Protein 3K9G (pdb70)

Radius of gyration: 17.04 Å; Cα contacts (8 Å, |Δi|>4): 416; chains: 1; bounding box: 52×42×35 Å

Solvent-accessible surface area: 10814 Å² total; per-residue (Å²): 142,10,86,17,4,0,1,1,5,42,45,60,84,5,32,16,14,70,0,0,17,30,4,0,31,30,4,4,132,138,39,30,1,0,0,0,0,0,4,21,120,18,50,0,5,79,142,19,102,76,42,0,114,96,103,63,63,80,37,78,34,69,0,0,10,29,8,2,70,138,96,34,89,4,83,60,1,40,4,92,23,54,128,80,0,27,0,0,0,1,54,110,37,2,101,82,0,55,144,34,106,58,91,77,29,42,95,20,0,110,92,14,5,60,99,21,19,95,74,22,70,21,0,1,0,0,0,14,44,46,56,36,23,4,2,64,0,0,0,23,15,19,62,30,0,3,8,0,13,20,40,123,157,150,13,44,92,34,8,83,92,2,47,130,34,6,138,77,25,122,40,202,16,36,20,8,6,0,2,10,40,34,119,82,105,104,96,145,66,86,11,59,120,82,0,45,117,88,120,116,25,5,14,31,12,61,144,148,63,84,47,52,52,48,10,90,81,5,12,89,58,0,71,148,100,76

InterPro domains:
  IPR025669 AAA domain [PF13614] (7-172)
  IPR027417 P-loop containing nucleoside triphosphate hydrolase [G3DSA:3.40.50.300] (5-246)
  IPR027417 P-loop containing nucleoside triphosphate hydrolase [SSF52540] (5-244)
  IPR050678 DNA Partitioning ATPase [PTHR13696] (3-220)

Structure (mmCIF, N/CA/C/O backbone):
data_3K9G
#
_entry.id   3K9G
#
_cell.length_a   55.810
_cell.length_b   55.810
_cell.length_c   200.900
_cell.angle_alpha   90.00
_cell.angle_beta   90.00
_cell.angle_gamma   90.00
#
_symmetry.space_group_name_H-M   'P 43 21 2'
#
loop_
_entity.id
_entity.type
_entity.pdbx_description
1 polymer 'PF-32 protein'
2 non-polymer 'SODIUM ION'
3 non-polymer 'IODIDE ION'
4 water water
#
loop_
_atom_site.group_PDB
_atom_site.id
_atom_site.type_symbol
_atom_site.label_atom_id
_atom_site.label_alt_id
_atom_site.label_comp_id
_atom_site.label_asym_id
_atom_site.label_entity_id
_atom_site.label_seq_id
_atom_site.pdbx_PDB_ins_code
_atom_site.Cartn_x
_atom_site.Cartn_y
_atom_site.Cartn_z
_atom_site.occupancy
_atom_site.B_iso_or_equiv
_atom_site.auth_seq_id
_atom_site.auth_comp_id
_atom_site.auth_asym_id
_atom_site.auth_atom_id
_atom_site.pdbx_PDB_model_num
ATOM 1 N N . LYS A 1 26 ? 0.702 18.639 71.663 1.00 33.27 5 LYS A N 1
ATOM 2 C CA . LYS A 1 26 ? 1.005 18.192 73.058 1.00 33.34 5 LYS A CA 1
ATOM 3 C C . LYS A 1 26 ? 2.346 18.795 73.545 1.00 31.91 5 LYS A C 1
ATOM 4 O O . LYS A 1 26 ? 3.327 18.824 72.787 1.00 32.93 5 LYS A O 1
ATOM 6 N N . PRO A 1 27 ? 2.403 19.282 74.799 1.00 30.58 6 PRO A N 1
ATOM 7 C CA . PRO A 1 27 ? 3.693 19.811 75.286 1.00 29.38 6 PRO A CA 1
ATOM 8 C C . PRO A 1 27 ? 4.777 18.757 75.397 1.00 28.10 6 PRO A C 1
ATOM 9 O O . PRO A 1 27 ? 4.473 17.585 75.617 1.00 27.38 6 PRO A O 1
ATOM 13 N N . LYS A 1 28 ? 6.038 19.156 75.215 1.00 26.85 7 LYS A N 1
ATOM 14 C CA . LYS A 1 28 ? 7.150 18.298 75.612 1.00 25.67 7 LYS A CA 1
ATOM 15 C C . LYS A 1 28 ? 7.411 18.482 77.107 1.00 24.55 7 LYS A C 1
ATOM 16 O O . LYS A 1 28 ? 7.585 19.621 77.570 1.00 23.45 7 LYS A O 1
ATOM 22 N N . ILE A 1 29 ? 7.404 17.371 77.852 1.00 22.66 8 ILE A N 1
ATOM 23 C CA . ILE A 1 29 ? 7.458 17.411 79.318 1.00 21.47 8 ILE A CA 1
ATOM 24 C C . ILE A 1 29 ? 8.814 16.916 79.799 1.00 21.11 8 ILE A C 1
ATOM 25 O O . ILE A 1 29 ? 9.216 15.789 79.485 1.00 19.99 8 ILE A O 1
ATOM 30 N N . ILE A 1 30 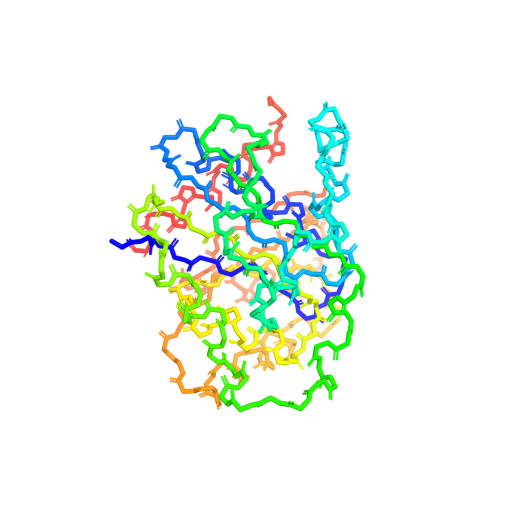? 9.541 17.803 80.490 1.00 19.91 9 ILE A N 1
ATOM 31 C CA . ILE A 1 30 ? 10.916 17.525 80.951 1.00 18.80 9 ILE A CA 1
ATOM 32 C C . ILE A 1 30 ? 10.942 17.538 82.463 1.00 18.37 9 ILE A C 1
ATOM 33 O O . ILE A 1 30 ? 10.582 18.535 83.068 1.00 18.44 9 ILE A O 1
ATOM 38 N N . THR A 1 31 ? 11.329 16.414 83.068 1.00 18.66 10 THR A N 1
ATOM 39 C CA . THR A 1 31 ? 11.567 16.346 84.496 1.00 18.09 10 THR A CA 1
ATOM 40 C C . THR A 1 31 ? 13.046 16.675 84.745 1.00 18.90 10 THR A C 1
ATOM 41 O O . THR A 1 31 ? 13.950 16.132 84.062 1.00 18.21 10 THR A O 1
ATOM 45 N N . ILE A 1 32 ? 13.301 17.606 85.662 1.00 19.68 11 ILE A N 1
ATOM 46 C CA . ILE A 1 32 ? 14.695 17.899 86.095 1.00 20.30 11 ILE A CA 1
ATOM 47 C C . ILE A 1 32 ? 14.859 17.110 87.389 1.00 21.65 11 ILE A C 1
ATOM 48 O O . ILE A 1 32 ? 14.106 17.343 88.339 1.00 21.87 11 ILE A O 1
ATOM 53 N N . ALA A 1 33 ? 15.773 16.146 87.424 1.00 23.34 12 ALA A N 1
ATOM 54 C CA . ALA A 1 33 ? 15.902 15.267 88.596 1.00 25.15 12 ALA A CA 1
ATOM 55 C C . ALA A 1 33 ? 17.325 15.118 89.086 1.00 26.92 12 ALA A C 1
ATOM 56 O O . ALA A 1 33 ? 18.273 15.279 88.321 1.00 26.40 12 ALA A O 1
ATOM 58 N N . SER A 1 34 ? 17.451 14.739 90.358 1.00 29.53 13 SER A N 1
ATOM 59 C CA . SER A 1 34 ? 18.719 14.240 90.918 1.00 32.09 13 SER A CA 1
ATOM 60 C C . SER A 1 34 ? 18.397 13.571 92.229 1.00 34.18 13 SER A C 1
ATOM 61 O O . SER A 1 34 ? 17.645 14.126 93.005 1.00 35.20 13 SER A O 1
ATOM 64 N N . ILE A 1 35 ? 18.956 12.407 92.515 1.00 36.29 14 ILE A N 1
ATOM 65 C CA . ILE A 1 35 ? 18.780 11.854 93.862 1.00 38.34 14 ILE A CA 1
ATOM 66 C C . ILE A 1 35 ? 19.930 12.261 94.813 1.00 39.97 14 ILE A C 1
ATOM 67 O O . ILE A 1 35 ? 19.944 11.837 95.963 1.00 40.85 14 ILE A O 1
ATOM 72 N N . LYS A 1 36 ? 20.852 13.106 94.342 1.00 41.25 15 LYS A N 1
ATOM 73 C CA . LYS A 1 36 ? 21.800 13.784 95.225 1.00 42.62 15 LYS A CA 1
ATOM 74 C C . LYS A 1 36 ? 21.371 15.242 95.423 1.00 43.08 15 LYS A C 1
ATOM 75 O O . LYS A 1 36 ? 21.044 15.920 94.474 1.00 44.27 15 LYS A O 1
ATOM 77 N N . GLY A 1 37 ? 21.353 15.724 96.657 1.00 43.87 16 GLY A N 1
ATOM 78 C CA . GLY A 1 37 ? 21.085 17.143 96.917 1.00 44.22 16 GLY A CA 1
ATOM 79 C C . GLY A 1 37 ? 22.327 17.953 96.600 1.00 44.72 16 GLY A C 1
ATOM 80 O O . GLY A 1 37 ? 23.440 17.405 96.601 1.00 45.30 16 GLY A O 1
ATOM 81 N N . GLY A 1 38 ? 22.148 19.236 96.282 1.00 44.83 17 GLY A N 1
ATOM 82 C CA . GLY A 1 38 ? 23.278 20.182 96.157 1.00 44.49 17 GLY A CA 1
ATOM 83 C C . GLY A 1 38 ? 24.002 20.239 94.814 1.00 44.31 17 GLY A C 1
ATOM 84 O O . GLY A 1 38 ? 25.170 20.682 94.748 1.00 44.45 17 GLY A O 1
ATOM 85 N N . VAL A 1 39 ? 23.297 19.847 93.740 1.00 42.93 18 VAL A N 1
ATOM 86 C CA . VAL A 1 39 ? 23.851 19.797 92.390 1.00 41.46 18 VAL A CA 1
ATOM 87 C C . VAL A 1 39 ? 23.260 20.880 91.454 1.00 40.70 18 VAL A C 1
ATOM 88 O O . VAL A 1 39 ? 23.362 20.769 90.220 1.00 40.15 18 VAL A O 1
ATOM 92 N N . GLY A 1 40 ? 22.672 21.927 92.034 1.00 39.34 19 GLY A N 1
ATOM 93 C CA . GLY A 1 40 ? 21.970 22.956 91.249 1.00 38.31 19 GLY A CA 1
ATOM 94 C C . GLY A 1 40 ? 20.850 22.377 90.383 1.00 36.92 19 GLY A C 1
ATOM 95 O O . GLY A 1 40 ? 20.709 22.719 89.202 1.00 36.44 19 GLY A O 1
ATOM 96 N N . LYS A 1 41 ? 20.072 21.469 90.966 1.00 34.89 20 LYS A N 1
ATOM 97 C CA . LYS A 1 41 ? 18.920 20.899 90.270 1.00 33.41 20 LYS A CA 1
ATOM 98 C C . LYS A 1 41 ? 17.943 22.055 89.976 1.00 31.33 20 LYS A C 1
ATOM 99 O O . LYS A 1 41 ? 17.615 22.313 88.825 1.00 30.30 20 LYS A O 1
ATOM 105 N N . SER A 1 42 ? 17.540 22.781 91.017 1.00 28.99 21 SER A N 1
ATOM 106 C CA . SER A 1 42 ? 16.508 23.799 90.868 1.00 28.00 21 SER A CA 1
ATOM 107 C C . SER A 1 42 ? 17.000 25.024 90.079 1.00 26.77 21 SER A C 1
ATOM 108 O O . SER A 1 42 ? 16.240 25.621 89.293 1.00 26.06 21 SER A O 1
ATOM 111 N N . THR A 1 43 ? 18.269 25.374 90.256 1.00 25.02 22 THR A N 1
ATOM 112 C CA . THR A 1 43 ? 18.870 26.406 89.447 1.00 25.36 22 THR A CA 1
ATOM 113 C C . THR A 1 43 ? 18.823 26.048 87.951 1.00 24.10 22 THR A C 1
ATOM 114 O O . THR A 1 43 ? 18.504 26.886 87.124 1.00 23.77 22 THR A O 1
ATOM 118 N N . SER A 1 44 ? 19.180 24.813 87.620 1.00 22.62 23 SER A N 1
ATOM 119 C CA . SER A 1 44 ? 19.129 24.354 86.249 1.00 21.55 23 SER A CA 1
ATOM 120 C C . SER A 1 44 ? 17.695 24.451 85.707 1.00 21.08 23 SER A C 1
ATOM 121 O O . SER A 1 44 ? 17.514 24.913 84.572 1.00 20.37 23 SER A O 1
ATOM 124 N N . ALA A 1 45 ? 16.710 24.052 86.528 1.00 19.01 24 ALA A N 1
ATOM 125 C CA . ALA A 1 45 ? 15.314 24.063 86.141 1.00 19.84 24 ALA A CA 1
ATOM 126 C C . ALA A 1 45 ? 14.853 25.473 85.811 1.00 20.68 24 ALA A C 1
ATOM 127 O O . ALA A 1 45 ? 14.141 25.664 84.826 1.00 20.35 24 ALA A O 1
ATOM 129 N N . ILE A 1 46 ? 15.233 26.433 86.648 1.00 20.35 25 ILE A N 1
ATOM 130 C CA . ILE A 1 46 ? 14.854 27.807 86.419 1.00 20.39 25 ILE A CA 1
ATOM 131 C C . ILE A 1 46 ? 15.473 28.327 85.149 1.00 20.28 25 ILE A C 1
ATOM 132 O O . ILE A 1 46 ? 14.789 28.930 84.339 1.00 19.26 25 ILE A O 1
ATOM 137 N N . ILE A 1 47 ? 16.768 28.095 84.982 1.00 20.51 26 ILE A N 1
ATOM 138 C CA . ILE A 1 47 ? 17.476 28.665 83.868 1.00 20.59 26 ILE A CA 1
ATOM 139 C C . ILE A 1 47 ? 17.025 28.008 82.541 1.00 20.28 26 ILE A C 1
ATOM 140 O O . ILE A 1 47 ? 16.697 28.719 81.577 1.00 19.40 26 ILE A O 1
ATOM 145 N N . LEU A 1 48 ? 16.975 26.677 82.484 1.00 19.31 27 LEU A N 1
ATOM 146 C CA . LEU A 1 48 ? 16.543 26.037 81.248 1.00 19.55 27 LEU A CA 1
ATOM 147 C C . LEU A 1 48 ? 15.112 26.481 80.889 1.00 20.05 27 LEU A C 1
ATOM 148 O O . LEU A 1 48 ? 14.838 26.880 79.756 1.00 20.07 27 LEU A O 1
ATOM 153 N N . ALA A 1 49 ? 14.217 26.473 81.862 1.00 19.81 28 ALA A N 1
ATOM 154 C CA . ALA A 1 49 ? 12.856 26.885 81.594 1.00 19.86 28 ALA A CA 1
ATOM 155 C C . ALA A 1 49 ? 12.812 28.341 81.114 1.00 20.88 28 ALA A C 1
ATOM 156 O O . ALA A 1 49 ? 12.051 28.694 80.193 1.00 20.47 28 ALA A O 1
ATOM 158 N N . THR A 1 50 ? 13.600 29.206 81.754 1.00 20.97 29 THR A N 1
ATOM 159 C CA . THR A 1 50 ? 13.589 30.617 81.389 1.00 21.25 29 THR A CA 1
ATOM 160 C C . THR A 1 50 ? 14.082 30.756 79.927 1.00 21.06 29 THR A C 1
ATOM 161 O O . THR A 1 50 ? 13.504 31.493 79.116 1.00 20.85 29 THR A O 1
ATOM 165 N N . LEU A 1 51 ? 15.099 29.991 79.563 1.00 21.08 30 LEU A N 1
ATOM 166 C CA . LEU A 1 51 ? 15.629 30.047 78.204 1.00 20.76 30 LEU A CA 1
ATOM 167 C C . LEU A 1 51 ? 14.583 29.568 77.201 1.00 20.70 30 LEU A C 1
ATOM 168 O O . LEU A 1 51 ? 14.382 30.188 76.154 1.00 21.05 30 LEU A O 1
ATOM 173 N N . LEU A 1 52 ? 13.898 28.487 77.536 1.00 20.39 31 LEU A N 1
ATOM 174 C CA . LEU A 1 52 ? 12.834 27.955 76.668 1.00 20.10 31 LEU A CA 1
ATOM 175 C C . LEU A 1 52 ? 11.682 28.951 76.505 1.00 19.49 31 LEU A C 1
ATOM 176 O O . LEU A 1 52 ? 11.009 28.988 75.468 1.00 19.87 31 LEU A O 1
ATOM 181 N N . SER A 1 53 ? 11.475 29.784 77.504 1.00 19.13 32 SER A N 1
ATOM 182 C CA . SER A 1 53 ? 10.350 30.715 77.477 1.00 19.07 32 SER A CA 1
ATOM 183 C C . SER A 1 53 ? 10.529 31.893 76.492 1.00 19.85 32 SER A C 1
ATOM 184 O O . SER A 1 53 ? 9.577 32.651 76.247 1.00 19.50 32 SER A O 1
ATOM 187 N N . LYS A 1 54 ? 11.735 32.041 75.957 1.00 20.16 33 LYS A N 1
ATOM 188 C CA . LYS A 1 54 ? 12.081 33.163 75.128 1.00 21.40 33 LYS A CA 1
ATOM 189 C C . LYS A 1 54 ? 11.410 33.016 73.748 1.00 22.53 33 LYS A C 1
ATOM 190 O O . LYS A 1 54 ? 11.056 34.011 73.159 1.00 23.42 33 LYS A O 1
ATOM 196 N N . ASN A 1 55 ? 11.207 31.777 73.280 1.00 23.25 34 ASN A N 1
ATOM 197 C CA . ASN A 1 55 ? 10.552 31.481 71.990 1.00 23.36 34 ASN A CA 1
ATOM 198 C C . ASN A 1 55 ? 9.483 30.382 72.064 1.00 23.40 34 ASN A C 1
ATOM 199 O O . ASN A 1 55 ? 9.039 29.869 71.034 1.00 23.69 34 ASN A O 1
ATOM 204 N N . ASN A 1 56 ? 9.049 30.042 73.277 1.00 23.08 35 ASN A N 1
ATOM 205 C CA . ASN A 1 56 ? 8.056 29.013 73.509 1.00 22.91 35 ASN A CA 1
ATOM 206 C C . ASN A 1 56 ? 7.223 29.372 74.718 1.00 23.00 35 ASN A C 1
ATOM 207 O O . ASN A 1 56 ? 7.655 30.179 75.547 1.00 23.27 35 ASN A O 1
ATOM 212 N N . LYS A 1 57 ? 6.048 28.755 74.843 1.00 22.38 36 LYS A N 1
ATOM 213 C CA . LYS A 1 57 ? 5.221 28.936 76.051 1.00 21.93 36 LYS A CA 1
ATOM 214 C C . LYS A 1 57 ? 5.561 27.783 77.021 1.00 21.95 36 LYS A C 1
ATOM 215 O O . LYS A 1 57 ? 5.555 26.584 76.632 1.00 21.35 36 LYS A O 1
ATOM 217 N N . VAL A 1 58 ? 5.952 28.150 78.246 1.00 21.75 37 VAL A N 1
ATOM 218 C CA . VAL A 1 58 ? 6.526 27.206 79.206 1.00 20.32 37 VAL A CA 1
ATOM 219 C C . VAL A 1 58 ? 5.796 27.264 80.544 1.00 20.32 37 VAL A C 1
ATOM 220 O O . VAL A 1 58 ? 5.516 28.336 81.065 1.00 19.53 37 VAL A O 1
ATOM 224 N N . LEU A 1 59 ? 5.474 26.090 81.081 1.00 20.21 38 LEU A N 1
ATOM 225 C CA . LEU A 1 59 ? 4.978 25.945 82.448 1.00 19.82 38 LEU A CA 1
ATOM 226 C C . LEU A 1 59 ? 6.068 25.272 83.258 1.00 20.56 38 LEU A C 1
ATOM 227 O O . LEU A 1 59 ? 6.595 24.201 82.863 1.00 20.14 38 LEU A O 1
ATOM 232 N N . LEU A 1 60 ? 6.404 25.903 84.379 1.00 19.96 39 LEU A N 1
ATOM 233 C CA . LEU A 1 60 ? 7.321 25.356 85.345 1.00 20.72 39 LEU A CA 1
ATOM 234 C C . LEU A 1 60 ? 6.496 24.813 86.508 1.00 21.11 39 LEU A C 1
ATOM 235 O O . LEU A 1 60 ? 5.659 25.547 87.053 1.00 21.46 39 LEU A O 1
ATOM 240 N N . ILE A 1 61 ? 6.690 23.532 86.860 1.00 20.61 40 ILE A N 1
ATOM 241 C CA . ILE A 1 61 ? 5.998 22.942 88.003 1.00 19.99 40 ILE A CA 1
ATOM 242 C C . ILE A 1 61 ? 7.001 22.642 89.138 1.00 20.23 40 ILE A C 1
ATOM 243 O O . ILE A 1 61 ? 7.894 21.855 88.960 1.00 20.83 40 ILE A O 1
ATOM 248 N N . ASP A 1 62 ? 6.851 23.293 90.286 1.00 20.22 41 ASP A N 1
ATOM 249 C CA . ASP A 1 62 ? 7.652 23.025 91.455 1.00 20.60 41 ASP A CA 1
ATOM 250 C C . ASP A 1 62 ? 7.038 21.836 92.204 1.00 21.41 41 ASP A C 1
ATOM 251 O O . ASP A 1 62 ? 6.043 21.979 92.926 1.00 20.59 41 ASP A O 1
ATOM 256 N N . MET A 1 63 ? 7.593 20.645 91.977 1.00 21.48 42 MET A N 1
ATOM 257 C CA . MET A 1 63 ? 7.164 19.480 92.729 1.00 22.69 42 MET A CA 1
ATOM 258 C C . MET A 1 63 ? 8.242 19.079 93.734 1.00 23.13 42 MET A C 1
ATOM 259 O O . MET A 1 63 ? 8.458 17.887 93.961 1.00 21.94 42 MET A O 1
ATOM 264 N N . ASP A 1 64 ? 8.915 20.062 94.315 1.00 23.83 43 ASP A N 1
ATOM 265 C CA . ASP A 1 64 ? 9.943 19.782 95.316 1.00 24.64 43 ASP A CA 1
ATOM 266 C C . ASP A 1 64 ? 9.436 20.231 96.675 1.00 25.04 43 ASP A C 1
ATOM 267 O O . ASP A 1 64 ? 9.033 21.406 96.864 1.00 25.42 43 ASP A O 1
ATOM 272 N N . THR A 1 65 ? 9.427 19.299 97.622 1.00 25.36 44 THR A N 1
ATOM 273 C CA . THR A 1 65 ? 9.017 19.623 98.998 1.00 25.67 44 THR A CA 1
ATOM 274 C C . THR A 1 65 ? 9.808 20.827 99.557 1.00 26.01 44 THR A C 1
ATOM 275 O O . THR A 1 65 ? 9.281 21.619 100.316 1.00 26.47 44 THR A O 1
ATOM 279 N N . GLN A 1 66 ? 11.059 20.983 99.151 1.00 27.06 45 GLN A N 1
ATOM 280 C CA . GLN A 1 66 ? 11.875 22.130 99.597 1.00 28.06 45 GLN A CA 1
ATOM 281 C C . GLN A 1 66 ? 11.499 23.456 98.947 1.00 27.70 45 GLN A C 1
ATOM 282 O O . GLN A 1 66 ? 11.879 24.510 99.436 1.00 28.12 45 GLN A O 1
ATOM 288 N N . ALA A 1 67 ? 10.791 23.397 97.818 1.00 27.57 46 ALA A N 1
ATOM 289 C CA . ALA A 1 67 ? 10.179 24.563 97.199 1.00 26.46 46 ALA A CA 1
ATOM 290 C C . ALA A 1 67 ? 11.152 25.645 96.840 1.00 26.22 46 ALA A C 1
ATOM 291 O O . ALA A 1 67 ? 10.838 26.827 97.013 1.00 25.83 46 ALA A O 1
ATOM 293 N N . SER A 1 68 ? 12.333 25.285 96.328 1.00 26.76 47 SER A N 1
ATOM 294 C CA . SER A 1 68 ? 13.324 26.307 95.938 1.00 27.69 47 SER A CA 1
ATOM 295 C C . SER A 1 68 ? 12.852 27.196 94.786 1.00 27.46 47 SER A C 1
ATOM 296 O O . SER A 1 68 ? 13.163 28.401 94.755 1.00 28.14 47 SER A O 1
ATOM 299 N N . ILE A 1 69 ? 12.140 26.633 93.809 1.00 26.60 48 ILE A N 1
ATOM 300 C CA . ILE A 1 69 ? 11.760 27.452 92.680 1.00 25.96 48 ILE A CA 1
ATOM 301 C C . ILE A 1 69 ? 10.725 28.442 93.179 1.00 26.16 48 ILE A C 1
ATOM 302 O O . ILE A 1 69 ? 10.777 29.614 92.847 1.00 24.91 48 ILE A O 1
ATOM 307 N N . THR A 1 70 ? 9.793 27.967 94.003 1.00 25.93 49 THR A N 1
ATOM 308 C CA . THR A 1 70 ? 8.772 28.852 94.575 1.00 26.25 49 THR A CA 1
ATOM 309 C C . THR A 1 70 ? 9.371 29.985 95.442 1.00 27.45 49 THR A C 1
ATOM 310 O O . THR A 1 70 ? 8.932 31.133 95.358 1.00 27.24 49 THR A O 1
ATOM 314 N N . SER A 1 71 ? 10.380 29.660 96.244 1.00 28.01 50 SER A N 1
ATOM 315 C CA . SER A 1 71 ? 11.130 30.676 97.001 1.00 29.48 50 SER A CA 1
ATOM 316 C C . SER A 1 71 ? 11.811 31.685 96.057 1.00 29.77 50 SER A C 1
ATOM 317 O O . SER A 1 71 ? 11.746 32.883 96.281 1.00 29.99 50 SER A O 1
ATOM 320 N N . TYR A 1 72 ? 12.441 31.200 94.991 1.00 30.66 51 TYR A N 1
ATOM 321 C CA . TYR A 1 72 ? 13.094 32.082 94.005 1.00 31.03 51 TYR A CA 1
ATOM 322 C C . TYR A 1 72 ? 12.124 33.131 93.453 1.00 31.66 51 TYR A C 1
ATOM 323 O O . TYR A 1 72 ? 12.466 34.304 93.338 1.00 29.71 51 TYR A O 1
ATOM 332 N N . PHE A 1 73 ? 10.915 32.692 93.120 1.00 32.37 52 PHE A N 1
ATOM 333 C CA . PHE A 1 73 ? 9.892 33.593 92.623 1.00 33.45 52 PHE A CA 1
ATOM 334 C C . PHE A 1 73 ? 8.993 34.209 93.709 1.00 34.91 52 PHE A C 1
ATOM 335 O O . PHE A 1 73 ? 8.029 34.891 93.370 1.00 33.76 52 PHE A O 1
ATOM 343 N N . TYR A 1 74 ? 9.289 33.981 94.989 1.00 37.34 53 TYR A N 1
ATOM 344 C CA . TYR A 1 74 ? 8.382 34.430 96.066 1.00 39.50 53 TYR A CA 1
ATOM 345 C C . TYR A 1 74 ? 8.057 35.924 96.003 1.00 40.33 53 TYR A C 1
ATOM 346 O O . TYR A 1 74 ? 6.895 36.309 96.155 1.00 40.25 53 TYR A O 1
ATOM 355 N N . GLU A 1 75 ? 9.069 36.756 95.768 1.00 41.82 54 GLU A N 1
ATOM 356 C CA . GLU A 1 75 ? 8.859 38.195 95.641 1.00 43.20 54 GLU A CA 1
ATOM 357 C C . GLU A 1 75 ? 7.725 38.493 94.648 1.00 44.46 54 GLU A C 1
ATOM 358 O O . GLU A 1 75 ? 6.715 39.100 95.026 1.00 45.14 54 GLU A O 1
ATOM 360 N N . LYS A 1 76 ? 7.847 38.009 93.411 1.00 45.42 55 LYS A N 1
ATOM 361 C CA . LYS A 1 76 ? 6.785 38.189 92.409 1.00 45.93 55 LYS A CA 1
ATOM 362 C C . LYS A 1 76 ? 5.430 37.607 92.860 1.00 46.49 55 LYS A C 1
ATOM 363 O O . LYS A 1 76 ? 4.390 38.216 92.614 1.00 46.18 55 LYS A O 1
ATOM 365 N N . ILE A 1 77 ? 5.440 36.440 93.509 1.00 47.18 56 ILE A N 1
ATOM 366 C CA . ILE A 1 77 ? 4.203 35.815 94.018 1.00 47.63 56 ILE A CA 1
ATOM 367 C C . ILE A 1 77 ? 3.519 36.649 9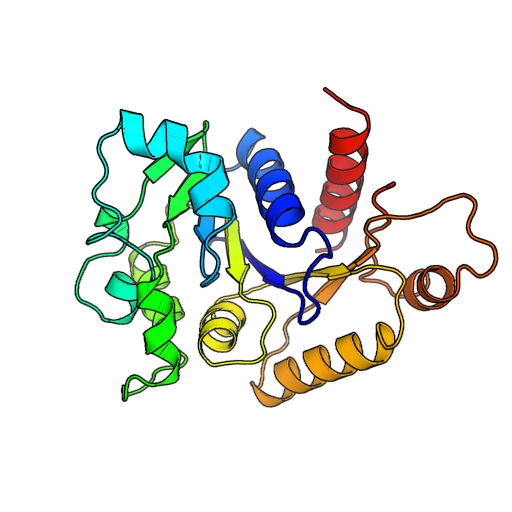5.125 1.00 48.61 56 ILE A C 1
ATOM 368 O O . ILE A 1 77 ? 2.285 36.676 95.217 1.00 48.48 56 ILE A O 1
ATOM 373 N N . GLU A 1 78 ? 4.322 37.301 95.967 1.00 49.39 57 GLU A N 1
ATOM 374 C CA . GLU A 1 78 ? 3.802 38.147 97.047 1.00 50.63 57 GLU A CA 1
ATOM 375 C C . GLU A 1 78 ? 3.110 39.390 96.448 1.00 50.71 57 GLU A C 1
ATOM 376 O O . GLU A 1 78 ? 1.997 39.737 96.849 1.00 50.85 57 GLU A O 1
ATOM 382 N N . LYS A 1 79 ? 3.759 40.022 95.470 1.00 50.79 58 LYS A N 1
ATOM 383 C CA . LYS A 1 79 ? 3.195 41.185 94.771 1.00 51.02 58 LYS A CA 1
ATOM 384 C C . LYS A 1 79 ? 1.804 40.929 94.156 1.00 50.91 58 LYS A C 1
ATOM 385 O O . LYS A 1 79 ? 0.941 41.822 94.161 1.00 51.19 58 LYS A O 1
ATOM 387 N N . LEU A 1 80 ? 1.592 39.720 93.623 1.00 50.51 59 LEU A N 1
ATOM 388 C CA . LEU A 1 80 ? 0.276 39.313 93.085 1.00 49.77 59 LEU A CA 1
ATOM 389 C C . LEU A 1 80 ? -0.715 38.878 94.174 1.00 48.94 59 LEU A C 1
ATOM 390 O O . LEU A 1 80 ? -1.892 38.659 93.888 1.00 49.54 59 LEU A O 1
ATOM 395 N N . GLY A 1 81 ? -0.242 38.741 95.410 1.00 48.02 60 GLY A N 1
ATOM 396 C CA . GLY A 1 81 ? -1.084 38.320 96.532 1.00 47.35 60 GLY A CA 1
ATOM 397 C C . GLY A 1 81 ? -1.689 36.938 96.371 1.00 46.93 60 GLY A C 1
ATOM 398 O O . GLY A 1 81 ? -2.849 36.708 96.749 1.00 46.57 60 GLY A O 1
ATOM 399 N N . ILE A 1 82 ? -0.914 36.015 95.801 1.00 46.22 61 ILE A N 1
ATOM 400 C CA . ILE A 1 82 ? -1.388 34.642 95.610 1.00 45.88 61 ILE A CA 1
ATOM 401 C C . ILE A 1 82 ? -1.342 33.844 96.915 1.00 45.35 61 ILE A C 1
ATOM 402 O O . ILE A 1 82 ? -0.327 33.814 97.604 1.00 45.56 61 ILE A O 1
ATOM 407 N N . ASN A 1 83 ? -2.448 33.183 97.218 1.00 44.88 62 ASN A N 1
ATOM 408 C CA . ASN A 1 83 ? -2.541 32.249 98.344 1.00 45.05 62 ASN A CA 1
ATOM 409 C C . ASN A 1 83 ? -2.048 30.844 97.944 1.00 44.01 62 ASN A C 1
ATOM 410 O O . ASN A 1 83 ? -2.840 29.930 97.739 1.00 43.09 62 ASN A O 1
ATOM 415 N N . PHE A 1 84 ? -0.730 30.681 97.846 1.00 43.34 63 PHE A N 1
ATOM 416 C CA . PHE A 1 84 ? -0.160 29.368 97.504 1.00 43.25 63 PHE A CA 1
ATOM 417 C C . PHE A 1 84 ? -0.213 28.348 98.654 1.00 41.78 63 PHE A C 1
ATOM 418 O O . PHE A 1 84 ? 0.138 27.191 98.474 1.00 41.70 63 PHE A O 1
ATOM 426 N N . THR A 1 85 ? -0.685 28.780 99.821 1.00 40.39 64 THR A N 1
ATOM 427 C CA . THR A 1 85 ? -1.194 27.869 100.858 1.00 39.47 64 THR A CA 1
ATOM 428 C C . THR A 1 85 ? -2.377 27.014 100.386 1.00 37.47 64 THR A C 1
ATOM 429 O O . THR A 1 85 ? -2.506 25.857 100.761 1.00 37.60 64 THR A O 1
ATOM 433 N N . LYS A 1 86 ? -3.259 27.588 99.581 1.00 35.94 65 LYS A N 1
ATOM 434 C CA . LYS A 1 86 ? -4.449 26.869 99.100 1.00 34.86 65 LYS A CA 1
ATOM 435 C C . LYS A 1 86 ? -4.242 26.391 97.673 1.00 33.68 65 LYS A C 1
ATOM 436 O O . LYS A 1 86 ? -4.737 25.338 97.273 1.00 33.56 65 LYS A O 1
ATOM 438 N N . PHE A 1 87 ? -3.518 27.188 96.901 1.00 32.42 66 PHE A N 1
ATOM 439 C CA . PHE A 1 87 ? -3.363 26.936 95.481 1.00 31.46 66 PHE A CA 1
ATOM 440 C C . PHE A 1 87 ? -1.933 26.514 95.147 1.00 29.67 66 PHE A C 1
ATOM 441 O O . PHE A 1 87 ? -1.062 27.352 94.924 1.00 28.95 66 PHE A O 1
ATOM 449 N N . ASN A 1 88 ? -1.699 25.199 95.152 1.00 27.98 67 ASN A N 1
ATOM 450 C CA . ASN A 1 88 ? -0.357 24.647 94.976 1.00 26.55 67 ASN A CA 1
ATOM 451 C C . ASN A 1 88 ? -0.397 23.215 94.446 1.00 25.43 67 ASN A C 1
ATOM 452 O O . ASN A 1 88 ? -1.442 22.609 94.374 1.00 23.81 67 ASN A O 1
ATOM 457 N N . ILE A 1 89 ? 0.753 22.677 94.098 1.00 24.57 68 ILE A N 1
ATOM 458 C CA . ILE A 1 89 ? 0.802 21.341 93.474 1.00 24.99 68 ILE A CA 1
ATOM 459 C C . ILE A 1 89 ? 0.198 20.234 94.339 1.00 24.76 68 ILE A C 1
ATOM 460 O O . ILE A 1 89 ? -0.437 19.343 93.816 1.00 25.13 68 ILE A O 1
ATOM 465 N N . TYR A 1 90 ? 0.376 20.278 95.655 1.00 25.42 69 TYR A N 1
ATOM 466 C CA . TYR A 1 90 ? -0.209 19.232 96.510 1.00 25.81 69 TYR A CA 1
ATOM 467 C C . TYR A 1 90 ? -1.750 19.229 96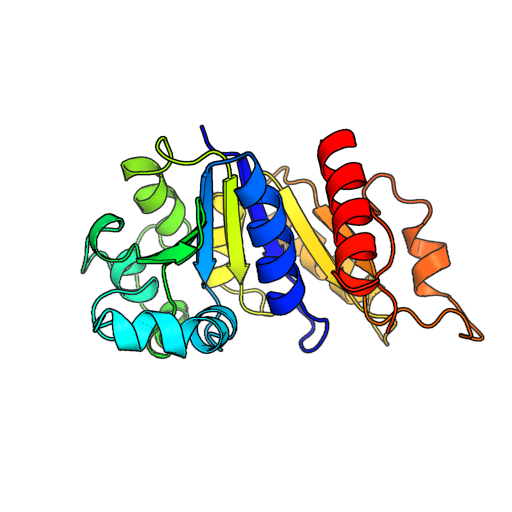.472 1.00 26.10 69 TYR A C 1
ATOM 468 O O . TYR A 1 90 ? -2.365 18.171 96.393 1.00 25.12 69 TYR A O 1
ATOM 477 N N . GLU A 1 91 ? -2.338 20.416 96.516 1.00 26.61 70 GLU A N 1
ATOM 478 C CA . GLU A 1 91 ? -3.786 20.587 96.450 1.00 28.40 70 GLU A CA 1
ATOM 479 C C . GLU A 1 91 ? -4.338 20.153 95.096 1.00 29.10 70 GLU A C 1
ATOM 480 O O . GLU A 1 91 ? -5.467 19.703 95.017 1.00 30.06 70 GLU A O 1
ATOM 486 N N . ILE A 1 92 ? -3.525 20.233 94.038 1.00 29.32 71 ILE A N 1
ATOM 487 C CA . ILE A 1 92 ? -3.893 19.634 92.743 1.00 28.26 71 ILE A CA 1
ATOM 488 C C . ILE A 1 92 ? -3.910 18.118 92.829 1.00 28.28 71 ILE A C 1
ATOM 489 O O . ILE A 1 92 ? -4.860 17.457 92.394 1.00 29.04 71 ILE A O 1
ATOM 494 N N . LEU A 1 93 ? -2.851 17.551 93.393 1.00 28.45 72 LEU A N 1
ATOM 495 C CA . LEU A 1 93 ? -2.736 16.086 93.495 1.00 27.95 72 LEU A CA 1
ATOM 496 C C . LEU A 1 93 ? -3.840 15.490 94.367 1.00 28.56 72 LEU A C 1
ATOM 497 O O . LEU A 1 93 ? -4.266 14.356 94.169 1.00 27.95 72 LEU A O 1
ATOM 502 N N . LYS A 1 94 ? -4.276 16.266 95.344 1.00 29.81 73 LYS A N 1
ATOM 503 C CA . LYS A 1 94 ? -5.345 15.850 96.223 1.00 31.73 73 LYS A CA 1
ATOM 504 C C . LYS A 1 94 ? -6.738 16.130 95.616 1.00 32.34 73 LYS A C 1
ATOM 505 O O . LYS A 1 94 ? -7.731 15.824 96.238 1.00 31.24 73 LYS A O 1
ATOM 511 N N . GLU A 1 95 ? -6.791 16.713 94.412 1.00 34.00 74 GLU A N 1
ATOM 512 C CA . GLU A 1 95 ? -8.054 17.117 93.776 1.00 35.75 74 GLU A CA 1
ATOM 513 C C . GLU A 1 95 ? -8.857 18.072 94.640 1.00 36.08 74 GLU A C 1
ATOM 514 O O . GLU A 1 95 ? -10.078 17.988 94.644 1.00 36.97 74 GLU A O 1
ATOM 520 N N . ASN A 1 96 ? -8.207 18.941 95.410 1.00 36.01 75 ASN A N 1
ATOM 521 C CA . ASN A 1 96 ? -8.971 19.955 96.149 1.00 36.22 75 ASN A CA 1
ATOM 522 C C . ASN A 1 96 ? -9.079 21.249 95.360 1.00 35.87 75 ASN A C 1
ATOM 523 O O . ASN A 1 96 ? -9.907 22.082 95.690 1.00 35.66 75 ASN A O 1
ATOM 528 N N . VAL A 1 97 ? -8.217 21.448 94.360 1.00 35.63 76 VAL A N 1
ATOM 529 C CA . VAL A 1 97 ? -8.338 22.627 93.494 1.00 35.62 76 VAL A CA 1
ATOM 530 C C . VAL A 1 97 ? -8.057 22.251 92.057 1.00 35.82 76 VAL A C 1
ATOM 531 O O . VAL A 1 97 ? -7.421 21.228 91.773 1.00 35.82 76 VAL A O 1
ATOM 535 N N . ASP A 1 98 ? -8.524 23.099 91.151 1.00 35.84 77 ASP A N 1
ATOM 536 C CA . ASP A 1 98 ? -8.282 22.888 89.735 1.00 36.66 77 ASP A CA 1
ATOM 537 C C . ASP A 1 98 ? -6.918 23.429 89.346 1.00 35.43 77 ASP A C 1
ATOM 538 O O . ASP A 1 98 ? -6.515 24.473 89.827 1.00 35.87 77 ASP A O 1
ATOM 543 N N . ILE A 1 99 ? -6.236 22.733 88.448 1.00 35.36 78 ILE A N 1
ATOM 544 C CA . ILE A 1 99 ? -4.874 23.104 88.033 1.00 35.48 78 ILE A CA 1
ATOM 545 C C . ILE A 1 99 ? -4.790 24.571 87.581 1.00 35.47 78 ILE A C 1
ATOM 546 O O . ILE A 1 99 ? -3.979 25.348 88.088 1.00 35.59 78 ILE A O 1
ATOM 551 N N . ASP A 1 100 ? -5.699 24.975 86.709 1.00 35.91 79 ASP A N 1
ATOM 552 C CA . ASP A 1 100 ? -5.702 26.343 86.189 1.00 36.12 79 ASP A CA 1
ATOM 553 C C . ASP A 1 100 ? -5.747 27.398 87.287 1.00 34.84 79 ASP A C 1
ATOM 554 O O . ASP A 1 100 ? -5.126 28.449 87.136 1.00 35.37 79 ASP A O 1
ATOM 559 N N . SER A 1 101 ? -6.416 27.117 88.403 1.00 33.63 80 SER A N 1
ATOM 560 C CA . SER A 1 101 ? -6.489 28.084 89.517 1.00 33.17 80 SER A CA 1
ATOM 561 C C . SER A 1 101 ? -5.171 28.250 90.308 1.00 31.63 80 SER A C 1
ATOM 562 O O . SER A 1 101 ? -5.042 29.139 91.157 1.00 31.39 80 SER A O 1
ATOM 565 N N . THR A 1 102 ? -4.189 27.404 90.021 1.00 30.33 81 THR A N 1
ATOM 566 C CA . THR A 1 102 ? -2.900 27.461 90.707 1.00 29.75 81 THR A CA 1
ATOM 567 C C . THR A 1 102 ? -1.834 28.177 89.880 1.00 30.38 81 THR A C 1
ATOM 568 O O . THR A 1 102 ? -0.795 28.567 90.423 1.00 30.71 81 THR A O 1
ATOM 572 N N . ILE A 1 103 ? -2.105 28.395 88.587 1.00 30.63 82 ILE A N 1
ATOM 573 C CA . ILE A 1 103 ? -1.077 28.828 87.662 1.00 30.59 82 ILE A CA 1
ATOM 574 C C . ILE A 1 103 ? -0.780 30.323 87.853 1.00 30.63 82 ILE 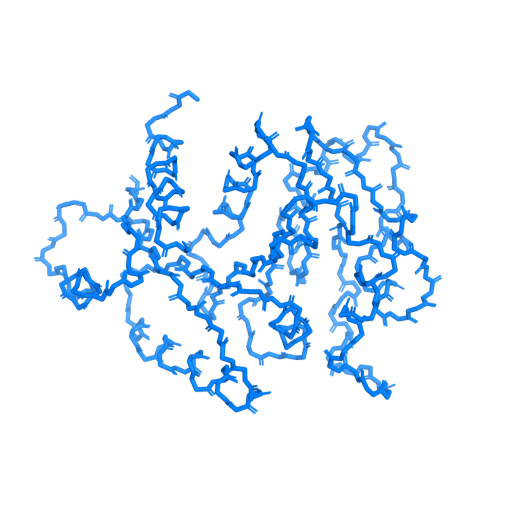A C 1
ATOM 575 O O . ILE A 1 103 ? -1.685 31.155 87.947 1.00 30.74 82 ILE A O 1
ATOM 580 N N . ILE A 1 104 ? 0.502 30.632 87.988 1.00 30.00 83 ILE A N 1
ATOM 581 C CA . ILE A 1 104 ? 0.944 31.975 88.288 1.00 29.92 83 ILE A CA 1
ATOM 582 C C . ILE A 1 104 ? 1.901 32.410 87.200 1.00 29.33 83 ILE A C 1
ATOM 583 O O . ILE A 1 104 ? 2.913 31.744 86.963 1.00 28.55 83 ILE A O 1
ATOM 588 N N . ASN A 1 105 ? 1.603 33.530 86.551 1.00 28.54 84 ASN A N 1
ATOM 589 C CA . ASN A 1 105 ? 2.550 34.079 85.591 1.00 28.65 84 ASN A CA 1
ATOM 590 C C . ASN A 1 105 ? 3.707 34.774 86.304 1.00 28.11 84 ASN A C 1
ATOM 591 O O . ASN A 1 105 ? 3.488 35.707 87.092 1.00 29.46 84 ASN A O 1
ATOM 596 N N . VAL A 1 106 ? 4.931 34.311 86.055 1.00 26.68 85 VAL A N 1
ATOM 597 C CA . VAL A 1 106 ? 6.110 34.827 86.745 1.00 25.37 85 VAL A CA 1
ATOM 598 C C . VAL A 1 106 ? 7.146 35.460 85.814 1.00 25.41 85 VAL A C 1
ATOM 599 O O . VAL A 1 106 ? 8.034 36.193 86.264 1.00 26.20 85 VAL A O 1
ATOM 603 N N . ASP A 1 107 ? 7.045 35.198 84.513 1.00 24.39 86 ASP A N 1
ATOM 604 C CA . ASP A 1 107 ? 7.896 35.873 83.533 1.00 23.39 86 ASP A CA 1
ATOM 605 C C . ASP A 1 107 ? 7.175 35.747 82.185 1.00 22.55 86 ASP A C 1
ATOM 606 O O . ASP A 1 107 ? 6.139 35.077 82.070 1.00 22.21 86 ASP A O 1
ATOM 611 N N . ASN A 1 108 ? 7.663 36.459 81.185 1.00 22.41 87 ASN A N 1
ATOM 612 C CA . ASN A 1 108 ? 7.054 36.394 79.841 1.00 22.36 87 ASN A CA 1
ATOM 613 C C . ASN A 1 108 ? 7.160 34.968 79.265 1.00 21.57 87 ASN A C 1
ATOM 614 O O . ASN A 1 108 ? 8.245 34.431 79.104 1.00 22.07 87 ASN A O 1
ATOM 619 N N . ASN A 1 109 ? 6.008 34.368 79.009 1.00 21.04 88 ASN A N 1
ATOM 620 C CA . ASN A 1 109 ? 5.900 33.015 78.498 1.00 21.12 88 ASN A CA 1
ATOM 621 C C . ASN A 1 109 ? 6.330 31.969 79.546 1.00 20.64 88 ASN A C 1
ATOM 622 O O . ASN A 1 109 ? 6.618 30.815 79.195 1.00 19.00 88 ASN A O 1
ATOM 627 N N . LEU A 1 110 ? 6.357 32.378 80.826 1.00 20.20 89 LEU A N 1
ATOM 628 C CA . LEU A 1 110 ? 6.774 31.492 81.930 1.00 20.34 89 LEU A CA 1
ATOM 629 C C . LEU A 1 110 ? 5.724 31.498 83.026 1.00 20.59 89 LEU A C 1
ATOM 630 O O . LEU A 1 110 ? 5.575 32.499 83.784 1.00 19.34 89 LEU A O 1
ATOM 635 N N . ASP A 1 111 ? 4.972 30.398 83.081 1.00 20.68 90 ASP A N 1
ATOM 636 C CA . ASP A 1 111 ? 4.014 30.190 84.138 1.00 21.26 90 ASP A CA 1
ATOM 637 C C . ASP A 1 111 ? 4.549 29.198 85.188 1.00 21.26 90 ASP A C 1
ATOM 638 O O . ASP A 1 111 ? 5.406 28.376 84.884 1.00 20.61 90 ASP A O 1
ATOM 643 N N . LEU A 1 112 ? 3.994 29.273 86.404 1.00 21.31 91 LEU A N 1
ATOM 644 C CA . LEU A 1 112 ? 4.486 28.539 87.550 1.00 21.31 91 LEU A CA 1
ATOM 645 C C . LEU A 1 112 ? 3.354 27.921 88.348 1.00 21.55 91 LEU A C 1
ATOM 646 O O . LEU A 1 112 ? 2.355 28.604 88.645 1.00 22.12 91 LEU A O 1
ATOM 651 N N . ILE A 1 113 ? 3.494 26.639 88.666 1.00 20.78 92 ILE A N 1
ATOM 652 C CA . ILE A 1 113 ? 2.678 26.012 89.701 1.00 20.90 92 ILE A CA 1
ATOM 653 C C . ILE A 1 113 ? 3.569 25.872 90.931 1.00 21.38 92 ILE A C 1
ATOM 654 O O . ILE A 1 113 ? 4.611 25.199 90.857 1.00 19.76 92 ILE A O 1
ATOM 659 N N . PRO A 1 114 ? 3.222 26.575 92.034 1.00 21.53 93 PRO A N 1
ATOM 660 C CA . PRO A 1 114 ? 4.138 26.619 93.194 1.00 22.27 93 PRO A CA 1
ATOM 661 C C . PRO A 1 114 ? 4.013 25.396 94.108 1.00 22.68 93 PRO A C 1
ATOM 662 O O . PRO A 1 114 ? 3.058 24.609 93.994 1.00 22.62 93 PRO A O 1
ATOM 666 N N . SER A 1 115 ? 5.010 25.220 94.966 1.00 22.63 94 SER A N 1
ATOM 667 C CA . SER A 1 115 ? 5.012 24.130 95.910 1.00 22.48 94 SER A CA 1
ATOM 668 C C . SER A 1 115 ? 4.745 24.736 97.267 1.00 22.11 94 SER A C 1
ATOM 669 O O . SER A 1 115 ? 4.855 25.935 97.463 1.00 21.86 94 SER A O 1
ATOM 672 N N . TYR A 1 116 ? 4.383 23.881 98.197 1.00 22.26 95 TYR A N 1
ATOM 673 C CA . TYR A 1 116 ? 4.197 24.286 99.568 1.00 22.15 95 TYR A CA 1
ATOM 674 C C . TYR A 1 116 ? 4.496 23.077 100.420 1.00 21.89 95 TYR A C 1
ATOM 675 O O . TYR A 1 116 ? 4.358 21.936 99.962 1.00 20.74 95 TYR A O 1
ATOM 684 N N . LEU A 1 117 ? 4.911 23.337 101.659 1.00 22.30 96 LEU A N 1
ATOM 685 C CA . LEU A 1 117 ? 5.400 22.299 102.566 1.00 22.78 96 LEU A CA 1
ATOM 686 C C . LEU A 1 117 ? 4.442 21.134 102.813 1.00 22.68 96 LEU A C 1
ATOM 687 O O . LEU A 1 117 ? 4.876 20.044 103.140 1.00 22.02 96 LEU A O 1
ATOM 692 N N . THR A 1 118 ? 3.141 21.357 102.637 1.00 22.81 97 THR A N 1
ATOM 693 C CA . THR A 1 118 ? 2.145 20.297 102.709 1.00 22.61 97 THR A CA 1
ATOM 694 C C . THR A 1 118 ? 2.416 19.130 101.736 1.00 22.98 97 THR A C 1
ATOM 695 O O . THR A 1 118 ? 1.997 18.005 102.000 1.00 22.50 97 THR A O 1
ATOM 699 N N . LEU A 1 119 ? 3.149 19.385 100.641 1.00 22.32 98 LEU A N 1
ATOM 700 C CA . LEU A 1 119 ? 3.593 18.306 99.737 1.00 22.59 98 LEU A CA 1
ATOM 701 C C . LEU A 1 119 ? 4.297 17.175 100.470 1.00 22.80 98 LEU A C 1
ATOM 702 O O . LEU A 1 119 ? 4.302 16.023 99.995 1.00 21.74 98 LEU A O 1
ATOM 707 N N . HIS A 1 120 ? 4.861 17.493 101.644 1.00 23.33 99 HIS A N 1
ATOM 708 C CA . HIS A 1 120 ? 5.480 16.485 102.494 1.00 23.83 99 HIS A CA 1
ATOM 709 C C . HIS A 1 120 ? 4.535 15.315 102.868 1.00 24.49 99 HIS A C 1
ATOM 710 O O . HIS A 1 120 ? 5.002 14.192 103.005 1.00 24.55 99 HIS A O 1
ATOM 717 N N . ASN A 1 121 ? 3.234 15.569 103.016 1.00 25.11 100 ASN A N 1
ATOM 718 C CA . ASN A 1 121 ? 2.270 14.494 103.377 1.00 26.05 100 ASN A CA 1
ATOM 719 C C . ASN A 1 121 ? 1.980 13.481 102.251 1.00 26.39 100 ASN A C 1
ATOM 720 O O . ASN A 1 121 ? 1.565 12.346 102.523 1.00 26.56 100 ASN A O 1
ATOM 725 N N . PHE A 1 122 ? 2.203 13.883 100.997 1.00 26.15 101 PHE A N 1
ATOM 726 C CA . PHE A 1 122 ? 1.799 13.092 99.838 1.00 25.93 101 PHE A CA 1
ATOM 727 C C . PHE A 1 122 ? 2.250 11.635 99.844 1.00 26.79 101 PHE A C 1
ATOM 728 O O . PHE A 1 122 ? 1.471 10.732 99.500 1.00 26.20 101 PHE A O 1
ATOM 736 N N . SER A 1 123 ? 3.503 11.395 100.219 1.00 27.00 102 SER A N 1
ATOM 737 C CA . SER A 1 123 ? 4.022 10.051 100.253 1.00 28.02 102 SER A CA 1
ATOM 738 C C . SER A 1 123 ? 3.270 9.162 101.213 1.00 29.35 102 SER A C 1
ATOM 739 O O . SER A 1 123 ? 3.281 7.932 101.045 1.00 29.39 102 SER A O 1
ATOM 742 N N . GLU A 1 124 ? 2.643 9.766 102.218 1.00 30.77 103 GLU A N 1
ATOM 743 C CA . GLU A 1 124 ? 1.916 9.005 103.213 1.00 32.94 103 GLU A CA 1
ATOM 744 C C . GLU A 1 124 ? 0.401 8.949 102.978 1.00 34.63 103 GLU A C 1
ATOM 745 O O . GLU A 1 124 ? -0.234 8.006 103.469 1.00 35.58 103 GLU A O 1
ATOM 751 N N . ASP A 1 125 ? -0.163 9.887 102.198 1.00 35.51 104 ASP A N 1
ATOM 752 C CA . ASP A 1 125 ? -1.604 9.874 101.880 1.00 36.50 104 ASP A CA 1
ATOM 753 C C . ASP A 1 125 ? -1.968 8.562 101.198 1.00 37.41 104 ASP A C 1
ATOM 754 O O . ASP A 1 125 ? -1.234 8.085 100.344 1.00 37.76 104 ASP A O 1
ATOM 759 N N . LYS A 1 126 ? -3.121 8.004 101.557 1.00 38.64 105 LYS A N 1
ATOM 760 C CA . LYS A 1 126 ? -3.601 6.768 100.944 1.00 39.67 105 LYS A CA 1
ATOM 761 C C . LYS A 1 126 ? -4.578 7.177 99.868 1.00 40.00 105 LYS A C 1
ATOM 762 O O . LYS A 1 126 ? -5.578 7.834 100.152 1.00 40.35 105 LYS A O 1
ATOM 764 N N . ILE A 1 127 ? -4.250 6.844 98.623 1.00 40.52 106 ILE A N 1
ATOM 765 C CA . ILE A 1 127 ? -4.999 7.337 97.467 1.00 40.69 106 ILE A CA 1
ATOM 766 C C . ILE A 1 127 ? -4.939 6.294 96.356 1.00 41.38 106 ILE A C 1
ATOM 767 O O . ILE A 1 127 ? -3.887 5.676 96.137 1.00 41.85 106 ILE A O 1
ATOM 772 N N . GLU A 1 128 ? -6.059 6.119 95.657 1.00 41.56 107 GLU A N 1
ATOM 773 C CA . GLU A 1 128 ? -6.150 5.203 94.518 1.00 41.82 107 GLU A CA 1
ATOM 774 C C . GLU A 1 128 ? -5.523 5.787 93.233 1.00 41.48 107 GLU A C 1
ATOM 775 O O . GLU A 1 128 ? -5.728 6.969 92.905 1.00 41.97 107 GLU A O 1
ATOM 777 N N . HIS A 1 129 ? -4.780 4.947 92.504 1.00 40.44 108 HIS A N 1
ATOM 778 C CA . HIS A 1 129 ? -4.113 5.341 91.255 1.00 39.22 108 HIS A CA 1
ATOM 779 C C . HIS A 1 129 ? -3.215 6.566 91.506 1.00 37.75 108 HIS A C 1
ATOM 780 O O . HIS A 1 129 ? -3.187 7.517 90.718 1.00 36.95 108 HIS A O 1
ATOM 782 N N . LYS A 1 130 ? -2.485 6.501 92.620 1.00 36.02 109 LYS A N 1
ATOM 783 C CA . LYS A 1 130 ? -1.687 7.609 93.130 1.00 34.42 109 LYS A CA 1
ATOM 784 C C . LYS A 1 130 ? -0.573 8.037 92.183 1.00 32.78 109 LYS A C 1
ATOM 785 O O . LYS A 1 130 ? -0.244 9.209 92.092 1.00 32.41 109 LYS A O 1
ATOM 791 N N . ASP A 1 131 ? -0.016 7.085 91.463 1.00 32.02 110 ASP A N 1
ATOM 792 C CA . ASP A 1 131 ? 1.073 7.368 90.546 1.00 32.15 110 ASP A CA 1
ATOM 793 C C . ASP A 1 131 ? 0.656 8.254 89.367 1.00 31.69 110 ASP A C 1
ATOM 794 O O . ASP A 1 131 ? 1.499 8.917 88.798 1.00 31.32 110 ASP A O 1
ATOM 799 N N . PHE A 1 132 ? -0.630 8.263 89.003 1.00 30.88 111 PHE A N 1
ATOM 800 C CA . PHE A 1 132 ? -1.075 8.914 87.782 1.00 30.94 111 PHE A CA 1
ATOM 801 C C . PHE A 1 132 ? -1.802 10.225 88.044 1.00 29.93 111 PHE A C 1
ATOM 802 O O . PHE A 1 132 ? -2.379 10.813 87.122 1.00 28.76 111 PHE A O 1
ATOM 810 N N . LEU A 1 133 ? -1.792 10.691 89.286 1.00 29.00 112 LEU A N 1
ATOM 811 C CA . LEU A 1 133 ? -2.542 11.890 89.609 1.00 28.87 112 LEU A CA 1
ATOM 812 C C . LEU A 1 133 ? -2.078 13.116 88.791 1.00 28.91 112 LEU A C 1
ATOM 813 O O . LEU A 1 133 ? -2.901 13.870 88.294 1.00 28.19 112 LEU A O 1
ATOM 818 N N . LEU A 1 134 ? -0.770 13.326 88.648 1.00 29.06 113 LEU A N 1
ATOM 819 C CA . LEU A 1 134 ? -0.298 14.508 87.903 1.00 28.50 113 LEU A CA 1
ATOM 820 C C . LEU A 1 134 ? -0.581 14.352 86.405 1.00 28.94 113 LEU A C 1
ATOM 821 O O . LEU A 1 134 ? -0.945 15.309 85.746 1.00 28.07 113 LEU A O 1
ATOM 826 N N . LYS A 1 135 ? -0.390 13.148 85.885 1.00 30.55 114 LYS A N 1
ATOM 827 C CA . LYS A 1 135 ? -0.679 12.862 84.491 1.00 32.68 114 LYS A CA 1
ATOM 828 C C . LYS A 1 135 ? -2.137 13.190 84.155 1.00 34.15 114 LYS A C 1
ATOM 829 O O . LYS A 1 135 ? -2.413 13.763 83.104 1.00 34.74 114 LYS A O 1
ATOM 835 N N . THR A 1 136 ? -3.048 12.819 85.055 1.00 35.64 115 THR A N 1
ATOM 836 C CA . THR A 1 136 ? -4.476 13.124 84.923 1.00 36.82 115 THR A CA 1
ATOM 837 C C . THR A 1 136 ? -4.696 14.630 84.918 1.00 37.75 115 THR A C 1
ATOM 838 O O . THR A 1 136 ? -5.269 15.180 83.980 1.00 38.24 115 THR A O 1
ATOM 842 N N . SER A 1 137 ? -4.205 15.302 85.954 1.00 38.33 116 SER A N 1
ATOM 843 C CA . SER A 1 137 ? -4.334 16.749 86.048 1.00 38.66 116 SER A CA 1
ATOM 844 C C . SER A 1 137 ? -3.750 17.523 84.840 1.00 39.13 116 SER A C 1
ATOM 845 O O . SER A 1 137 ? -4.388 18.459 84.357 1.00 38.25 116 SER A O 1
ATOM 848 N N . LEU A 1 138 ? -2.557 17.155 84.357 1.00 39.81 117 LEU A N 1
ATOM 849 C CA . LEU A 1 138 ? -1.954 17.894 83.226 1.00 40.71 117 LEU A CA 1
ATOM 850 C C . LEU A 1 138 ? -2.775 17.757 81.933 1.00 42.23 117 LEU A C 1
ATOM 851 O O . LEU A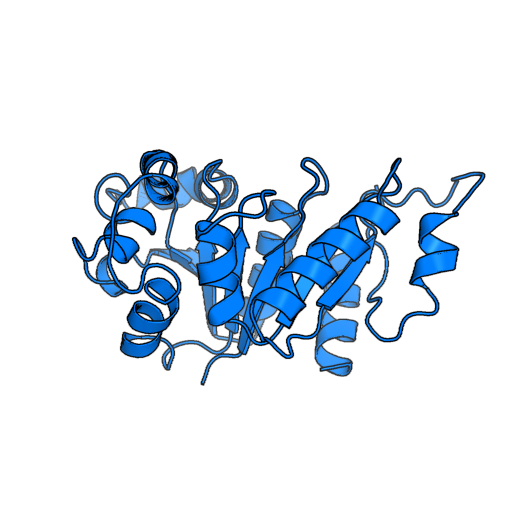 1 138 ? -2.809 18.681 81.118 1.00 41.71 117 LEU A O 1
ATOM 856 N N . GLY A 1 139 ? -3.422 16.602 81.764 1.00 44.28 118 GLY A N 1
ATOM 857 C CA . GLY A 1 139 ? -4.251 16.308 80.603 1.00 45.89 118 GLY A CA 1
ATOM 858 C C . GLY A 1 139 ? -5.406 17.273 80.423 1.00 47.57 118 GLY A C 1
ATOM 859 O O . GLY A 1 139 ? -5.789 17.569 79.296 1.00 48.15 118 GLY A O 1
ATOM 860 N N . THR A 1 140 ? -5.943 17.781 81.532 1.00 49.27 119 THR A N 1
ATOM 861 C CA . THR A 1 140 ? -7.030 18.758 81.502 1.00 50.50 119 THR A CA 1
ATOM 862 C C . THR A 1 140 ? -6.559 20.149 81.067 1.00 51.18 119 THR A C 1
ATOM 863 O O . THR A 1 140 ? -7.361 21.073 80.944 1.00 51.35 119 THR A O 1
ATOM 867 N N . LEU A 1 141 ? -5.263 20.275 80.807 1.00 52.03 120 LEU A N 1
ATOM 868 C CA . LEU A 1 141 ? -4.613 21.565 80.612 1.00 52.51 120 LEU A CA 1
ATOM 869 C C . LEU A 1 141 ? -3.665 21.452 79.420 1.00 52.67 120 LEU A C 1
ATOM 870 O O . LEU A 1 141 ? -4.048 21.779 78.275 1.00 53.37 120 LEU A O 1
ATOM 875 N N . TYR A 1 142 ? -2.456 20.952 79.703 1.00 52.32 121 TYR A N 1
ATOM 876 C CA . TYR A 1 142 ? -1.398 20.649 78.707 1.00 51.50 121 TYR A CA 1
ATOM 877 C C . TYR A 1 142 ? -1.371 21.618 77.529 1.00 49.66 121 TYR A C 1
ATOM 878 O O . TYR A 1 142 ? -0.633 22.573 77.596 1.00 49.25 121 TYR A O 1
ATOM 880 N N . TYR A 1 143 ? -2.226 21.370 76.514 1.00 48.31 122 TYR A N 1
ATOM 881 C CA . TYR A 1 143 ? -2.357 22.111 75.210 1.00 46.37 122 TYR A CA 1
ATOM 882 C C . TYR A 1 143 ? -2.104 23.627 75.076 1.00 44.78 122 TYR A C 1
ATOM 883 O O . TYR A 1 143 ? -1.941 24.151 73.953 1.00 45.14 122 TYR A O 1
ATOM 885 N N . LYS A 1 144 ? -2.141 24.350 76.183 1.00 42.14 123 LYS A N 1
ATOM 886 C CA . LYS A 1 144 ? -1.752 25.750 76.180 1.00 39.47 123 LYS A CA 1
ATOM 887 C C . LYS A 1 144 ? -0.212 25.886 76.109 1.00 36.86 123 LYS A C 1
ATOM 888 O O . LYS A 1 144 ? 0.270 26.919 75.668 1.00 36.68 123 LYS A O 1
ATOM 890 N N . TYR A 1 145 ? 0.543 24.834 76.488 1.00 32.64 124 TYR A N 1
ATOM 891 C CA . TYR A 1 145 ? 2.015 24.927 76.622 1.00 29.60 124 TYR A CA 1
ATOM 892 C C . TYR A 1 145 ? 2.823 24.216 75.545 1.00 27.47 124 TYR A C 1
ATOM 893 O O . TYR A 1 145 ? 2.448 23.158 75.084 1.00 27.34 124 TYR A O 1
ATOM 902 N N . ASP A 1 146 ? 3.962 24.789 75.191 1.00 24.93 125 ASP A N 1
ATOM 903 C CA . ASP A 1 146 ? 4.986 24.072 74.395 1.00 23.86 125 ASP A CA 1
ATOM 904 C C . ASP A 1 146 ? 5.923 23.147 75.219 1.00 22.26 125 ASP A C 1
ATOM 905 O O . ASP A 1 146 ? 6.330 22.084 74.763 1.00 21.33 125 ASP A O 1
ATOM 910 N N . TYR A 1 147 ? 6.326 23.610 76.399 1.00 21.43 126 TYR A N 1
ATOM 911 C CA . TYR A 1 147 ? 7.120 22.800 77.314 1.00 21.12 126 TYR A CA 1
ATOM 912 C C . TYR A 1 147 ? 6.557 22.879 78.711 1.00 20.25 126 TYR A C 1
ATOM 913 O O . TYR A 1 147 ? 6.029 23.909 79.116 1.00 20.50 126 TYR A O 1
ATOM 922 N N . ILE A 1 148 ? 6.671 21.778 79.439 1.00 20.30 127 ILE A N 1
ATOM 923 C CA . ILE A 1 148 ? 6.403 21.736 80.878 1.00 19.76 127 ILE A CA 1
ATOM 924 C C . ILE A 1 148 ? 7.685 21.181 81.516 1.00 19.56 127 ILE A C 1
ATOM 925 O O . ILE A 1 148 ? 8.225 20.116 81.104 1.00 20.41 127 ILE A O 1
ATOM 930 N N . VAL A 1 149 ? 8.228 21.954 82.439 1.00 18.77 128 VAL A N 1
ATOM 931 C CA . VAL A 1 149 ? 9.471 21.605 83.107 1.00 18.81 128 VAL A CA 1
ATOM 932 C C . VAL A 1 149 ? 9.071 21.383 84.547 1.00 18.63 128 VAL A C 1
ATOM 933 O O . VAL A 1 149 ? 8.447 22.238 85.165 1.00 18.50 128 VAL A O 1
ATOM 937 N N . ILE A 1 150 ? 9.372 20.199 85.051 1.00 18.98 129 ILE A N 1
ATOM 938 C CA . ILE A 1 150 ? 8.970 19.807 86.397 1.00 19.16 129 ILE A CA 1
ATOM 939 C C . ILE A 1 150 ? 10.219 19.616 87.279 1.00 19.77 129 ILE A C 1
ATOM 940 O O . ILE A 1 150 ? 11.042 18.764 86.985 1.00 19.53 129 ILE A O 1
ATOM 945 N N . ASP A 1 151 ? 10.327 20.386 88.354 1.00 20.11 130 ASP A N 1
ATOM 946 C CA . ASP A 1 151 ? 11.397 20.224 89.335 1.00 21.54 130 ASP A CA 1
ATOM 947 C C . ASP A 1 151 ? 10.952 19.255 90.452 1.00 22.33 130 ASP A C 1
ATOM 948 O O . ASP A 1 151 ? 9.885 19.418 91.011 1.00 22.81 130 ASP A O 1
ATOM 953 N N . THR A 1 152 ? 11.763 18.248 90.771 1.00 23.42 131 THR A N 1
ATOM 954 C CA . THR A 1 152 ? 11.364 17.194 91.725 1.00 24.00 131 THR A CA 1
ATOM 955 C C . THR A 1 152 ? 12.293 17.124 92.954 1.00 25.38 131 THR A C 1
ATOM 956 O O . THR A 1 152 ? 13.412 17.641 92.914 1.00 24.61 131 THR A O 1
ATOM 960 N N . ASN A 1 153 ? 11.858 16.448 94.037 1.00 27.02 132 ASN A N 1
ATOM 961 C CA A ASN A 1 153 ? 12.746 16.236 95.201 0.50 27.06 132 ASN A CA 1
ATOM 962 C CA B ASN A 1 153 ? 12.750 16.235 95.196 0.50 26.96 132 ASN A CA 1
ATOM 963 C C . ASN A 1 153 ? 13.880 15.268 94.848 1.00 27.22 132 ASN A C 1
ATOM 964 O O . ASN A 1 153 ? 13.712 14.379 94.000 1.00 26.44 132 ASN A O 1
ATOM 973 N N . PRO A 1 154 ? 15.059 15.439 95.496 1.00 28.60 133 PRO A N 1
ATOM 974 C CA . PRO A 1 154 ? 16.110 14.440 95.325 1.00 29.35 133 PRO A CA 1
ATOM 975 C C . PRO A 1 154 ? 15.845 13.203 96.191 1.00 29.95 133 PRO A C 1
ATOM 976 O O . PRO A 1 154 ? 16.559 12.946 97.179 1.00 31.13 133 PRO A O 1
ATOM 980 N N . SER A 1 155 ? 14.802 12.478 95.812 1.00 29.53 134 SER A N 1
ATOM 981 C CA . SER A 1 155 ? 14.358 11.258 96.470 1.00 29.42 134 SER A CA 1
ATOM 982 C C . SER A 1 155 ? 13.688 10.393 95.413 1.00 28.42 134 SER A C 1
ATOM 983 O O . SER A 1 155 ? 13.073 10.927 94.487 1.00 26.72 134 SER A O 1
ATOM 986 N N . LEU A 1 156 ? 13.811 9.077 95.565 1.00 27.28 135 LEU A N 1
ATOM 987 C CA . LEU A 1 156 ? 13.045 8.143 94.783 1.00 27.73 135 LEU A CA 1
ATOM 988 C C . LEU A 1 156 ? 11.788 7.870 95.566 1.00 28.09 135 LEU A C 1
ATOM 989 O O . LEU A 1 156 ? 11.819 7.108 96.535 1.00 29.17 135 LEU A O 1
ATOM 994 N N . ASP A 1 157 ? 10.682 8.492 95.174 1.00 27.95 136 ASP A N 1
ATOM 995 C CA . ASP A 1 157 ? 9.427 8.398 95.934 1.00 27.79 136 ASP A CA 1
ATOM 996 C C . ASP A 1 157 ? 8.239 8.558 94.992 1.00 26.79 136 ASP A C 1
ATOM 997 O O . ASP A 1 157 ? 8.423 8.664 93.782 1.00 27.53 136 ASP A O 1
ATOM 1002 N N . VAL A 1 158 ? 7.026 8.594 95.536 1.00 25.57 137 VAL A N 1
ATOM 1003 C CA . VAL A 1 158 ? 5.819 8.669 94.713 1.00 24.74 137 VAL A CA 1
ATOM 1004 C C . VAL A 1 158 ? 5.604 10.051 94.046 1.00 24.31 137 VAL A C 1
ATOM 1005 O O . VAL A 1 158 ? 4.878 10.162 93.038 1.00 23.23 137 VAL A O 1
ATOM 1009 N N . THR A 1 159 ? 6.214 11.097 94.600 1.00 23.70 138 THR A N 1
ATOM 1010 C CA . THR A 1 159 ? 6.175 12.421 93.973 1.00 22.79 138 THR A CA 1
ATOM 1011 C C . THR A 1 159 ? 6.949 12.365 92.659 1.00 22.88 138 THR A C 1
ATOM 1012 O O . THR A 1 159 ? 6.440 12.789 91.606 1.00 22.37 138 THR A O 1
ATOM 1016 N N . LEU A 1 160 ? 8.134 11.761 92.692 1.00 21.95 139 LEU A N 1
ATOM 1017 C CA . LEU A 1 160 ? 8.953 11.582 91.497 1.00 22.22 139 LEU A CA 1
ATOM 1018 C C . LEU A 1 160 ? 8.240 10.730 90.430 1.00 23.12 139 LEU A C 1
ATOM 1019 O O . LEU A 1 160 ? 8.289 11.055 89.232 1.00 23.16 139 LEU A O 1
ATOM 1024 N N . LYS A 1 161 ? 7.625 9.622 90.858 1.00 23.39 140 LYS A N 1
ATOM 1025 C CA . LYS A 1 161 ? 6.949 8.734 89.931 1.00 23.86 140 LYS A CA 1
ATOM 1026 C C . LYS A 1 161 ? 5.872 9.521 89.197 1.00 23.20 140 LYS A C 1
ATOM 1027 O O . LYS A 1 161 ? 5.738 9.389 87.999 1.00 22.87 140 LYS A O 1
ATOM 1033 N N . ASN A 1 162 ? 5.114 10.344 89.918 1.00 22.99 141 ASN A N 1
ATOM 1034 C CA . ASN A 1 162 ? 4.118 11.197 89.273 1.00 22.63 141 ASN A CA 1
ATOM 1035 C C . ASN A 1 162 ? 4.729 12.073 88.168 1.00 22.23 141 ASN A C 1
ATOM 1036 O O . ASN A 1 162 ? 4.142 12.218 87.058 1.00 21.77 141 ASN A O 1
ATOM 1041 N N . ALA A 1 163 ? 5.907 12.633 88.438 1.00 20.67 142 ALA A N 1
ATOM 1042 C CA . ALA A 1 163 ? 6.591 13.436 87.419 1.00 20.75 142 ALA A CA 1
ATOM 1043 C C . ALA A 1 163 ? 7.024 12.589 86.247 1.00 20.03 142 ALA A C 1
ATOM 1044 O O . ALA A 1 163 ? 6.772 12.958 85.086 1.00 20.25 142 ALA A O 1
ATOM 1046 N N . LEU A 1 164 ? 7.691 11.475 86.542 1.00 20.21 143 LEU A N 1
ATOM 1047 C CA . LEU A 1 164 ? 8.281 10.625 85.507 1.00 20.51 143 LEU A CA 1
ATOM 1048 C C . LEU A 1 164 ? 7.222 10.071 84.546 1.00 21.49 143 LEU A C 1
ATOM 1049 O O . LEU A 1 164 ? 7.484 9.969 83.350 1.00 21.54 143 LEU A O 1
ATOM 1054 N N . LEU A 1 165 ? 6.028 9.768 85.054 1.00 22.12 144 LEU A N 1
ATOM 1055 C CA . LEU A 1 165 ? 5.000 9.147 84.246 1.00 24.03 144 LEU A CA 1
ATOM 1056 C C . LEU A 1 165 ? 4.335 10.111 83.280 1.00 24.82 144 LEU A C 1
ATOM 1057 O O . LEU A 1 165 ? 3.610 9.665 82.377 1.00 25.55 144 LEU A O 1
ATOM 1062 N N . CYS A 1 166 ? 4.548 11.413 83.490 1.00 24.53 145 CYS A N 1
ATOM 1063 C CA . CYS A 1 166 ? 4.078 12.452 82.583 1.00 24.68 145 CYS A CA 1
ATOM 1064 C C . CYS A 1 166 ? 5.120 12.822 81.568 1.00 23.83 145 CYS A C 1
ATOM 1065 O O . CYS A 1 166 ? 4.825 13.570 80.652 1.00 25.12 145 CYS A O 1
ATOM 1068 N N . SER A 1 167 ? 6.349 12.361 81.737 1.00 23.31 146 SER A N 1
ATOM 1069 C CA . SER A 1 167 ? 7.472 13.019 81.058 1.00 22.56 146 SER A CA 1
ATOM 1070 C C . SER A 1 167 ? 7.865 12.338 79.780 1.00 21.82 146 SER A C 1
ATOM 1071 O O . SER A 1 167 ? 7.668 11.120 79.615 1.00 20.24 146 SER A O 1
ATOM 1074 N N . ASP A 1 168 ? 8.461 13.162 78.910 1.00 21.07 147 ASP A N 1
ATOM 1075 C CA . ASP A 1 168 ? 9.088 12.738 77.670 1.00 21.13 147 ASP A CA 1
ATOM 1076 C C . ASP A 1 168 ? 10.604 12.648 77.837 1.00 20.66 147 ASP A C 1
ATOM 1077 O O . ASP A 1 168 ? 11.262 11.834 77.177 1.00 19.23 147 ASP A O 1
ATOM 1082 N N . TYR A 1 169 ? 11.158 13.508 78.686 1.00 19.71 148 TYR A N 1
ATOM 1083 C CA . TYR A 1 169 ? 12.604 13.545 78.901 1.00 19.79 148 TYR A CA 1
ATOM 1084 C C . TYR A 1 169 ? 12.911 13.859 80.350 1.00 19.23 148 TYR A C 1
ATOM 1085 O O . TYR A 1 169 ? 12.105 14.471 81.062 1.00 19.37 148 TYR A O 1
ATOM 1094 N N . VAL A 1 170 ? 14.104 13.463 80.753 1.00 18.94 149 VAL A N 1
ATOM 1095 C CA . VAL A 1 170 ? 14.647 13.771 82.061 1.00 19.02 149 VAL A CA 1
ATOM 1096 C C . VAL A 1 170 ? 16.012 14.390 81.802 1.00 19.23 149 VAL A C 1
ATOM 1097 O O . VAL A 1 170 ? 16.776 13.903 80.934 1.00 17.96 149 VAL A O 1
ATOM 1101 N N . ILE A 1 171 ? 16.311 15.474 82.525 1.00 19.09 150 ILE A N 1
ATOM 1102 C CA . ILE A 1 171 ? 17.660 16.036 82.540 1.00 18.70 150 ILE A CA 1
ATOM 1103 C C . ILE A 1 171 ? 18.175 15.940 83.968 1.00 19.03 150 ILE A C 1
ATOM 1104 O O . ILE A 1 171 ? 17.471 16.366 84.892 1.00 18.28 150 ILE A O 1
ATOM 1109 N N . ILE A 1 172 ? 19.367 15.363 84.151 1.00 19.33 151 ILE A N 1
ATOM 1110 C CA . ILE A 1 172 ? 19.964 15.187 85.491 1.00 20.20 151 ILE A CA 1
ATOM 1111 C C . ILE A 1 172 ? 21.244 16.054 85.579 1.00 21.52 151 ILE A C 1
ATOM 1112 O O . ILE A 1 172 ? 22.242 15.799 84.902 1.00 20.03 151 ILE A O 1
ATOM 1117 N N . PRO A 1 173 ? 21.179 17.140 86.331 1.00 23.59 152 PRO A N 1
ATOM 1118 C CA . PRO A 1 173 ? 22.420 17.879 86.602 1.00 25.98 152 PRO A CA 1
ATOM 1119 C C . PRO A 1 173 ? 23.121 17.191 87.751 1.00 27.70 152 PRO A C 1
ATOM 1120 O O . PRO A 1 173 ? 22.517 16.948 88.781 1.00 28.90 152 PRO A O 1
ATOM 1124 N N . MET A 1 174 ? 24.349 16.780 87.550 1.00 29.69 153 MET A N 1
ATOM 1125 C CA . MET A 1 174 ? 25.043 16.050 88.586 1.00 31.24 153 MET A CA 1
ATOM 1126 C C . MET A 1 174 ? 26.443 16.630 88.812 1.00 32.74 153 MET A C 1
ATOM 1127 O O . MET A 1 174 ? 26.938 17.397 87.998 1.00 31.41 153 MET A O 1
ATOM 1132 N N . THR A 1 175 ? 27.055 16.301 89.954 1.00 34.71 154 THR A N 1
ATOM 1133 C CA . THR A 1 175 ? 28.361 16.864 90.297 1.00 36.21 154 THR A CA 1
ATOM 1134 C C . THR A 1 175 ? 29.367 15.769 90.537 1.00 37.93 154 THR A C 1
ATOM 1135 O O . THR A 1 175 ? 29.005 14.640 90.861 1.00 37.66 154 THR A O 1
ATOM 1139 N N . ALA A 1 176 ? 30.638 16.119 90.337 1.00 40.32 155 ALA A N 1
ATOM 1140 C CA . ALA A 1 176 ? 31.750 15.197 90.485 1.00 42.13 155 ALA A CA 1
ATOM 1141 C C . ALA A 1 176 ? 31.843 14.840 91.944 1.00 44.15 155 ALA A C 1
ATOM 1142 O O . ALA A 1 176 ? 32.348 15.636 92.738 1.00 45.93 155 ALA A O 1
ATOM 1144 N N . GLU A 1 177 ? 31.350 13.663 92.304 1.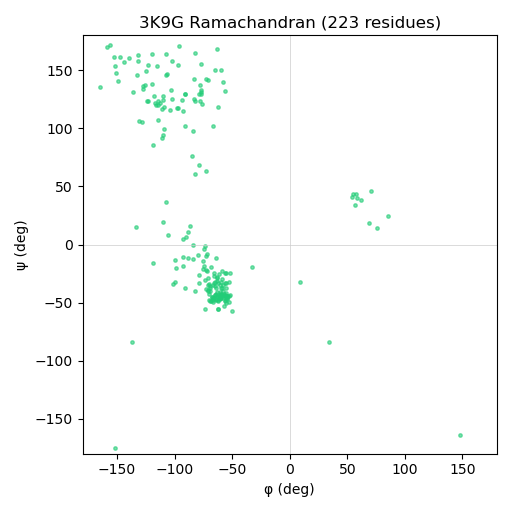00 45.67 156 GLU A N 1
ATOM 1145 C CA . GLU A 1 177 ? 31.257 13.281 93.695 1.00 47.11 156 GLU A CA 1
ATOM 1146 C C . GLU A 1 177 ? 31.312 11.779 93.906 1.00 47.06 156 GLU A C 1
ATOM 1147 O O . GLU A 1 177 ? 31.097 10.993 92.979 1.00 47.19 156 GLU A O 1
ATOM 1153 N N . LYS A 1 178 ? 31.619 11.390 95.138 1.00 46.57 157 LYS A N 1
ATOM 1154 C CA . LYS A 1 178 ? 31.580 9.987 95.493 1.00 46.37 157 LYS A CA 1
ATOM 1155 C C . LYS A 1 178 ? 30.194 9.439 95.198 1.00 45.48 157 LYS A C 1
ATOM 1156 O O . LYS A 1 178 ? 29.180 10.070 95.549 1.00 45.31 157 LYS A O 1
ATOM 1162 N N . TRP A 1 179 ? 30.181 8.289 94.523 1.00 44.01 158 TRP A N 1
ATOM 1163 C CA . TRP A 1 179 ? 28.965 7.524 94.227 1.00 43.46 158 TRP A CA 1
ATOM 1164 C C . TRP A 1 179 ? 28.066 8.088 93.091 1.00 41.86 158 TRP A C 1
ATOM 1165 O O . TRP A 1 179 ? 26.934 7.628 92.917 1.00 41.17 158 TRP A O 1
ATOM 1176 N N . ALA A 1 180 ? 28.590 9.026 92.294 1.00 39.94 159 ALA A N 1
ATOM 1177 C CA . ALA A 1 180 ? 27.787 9.685 91.240 1.00 38.82 159 ALA A CA 1
ATOM 1178 C C . ALA A 1 180 ? 27.256 8.691 90.207 1.00 37.37 159 ALA A C 1
ATOM 1179 O O . ALA A 1 180 ? 26.066 8.698 89.879 1.00 36.86 159 ALA A O 1
ATOM 1181 N N . VAL A 1 181 ? 28.121 7.805 89.738 1.00 36.11 160 VAL A N 1
ATOM 1182 C CA . VAL A 1 181 ? 27.724 6.806 88.747 1.00 35.40 160 VAL A CA 1
ATOM 1183 C C . VAL A 1 181 ? 26.790 5.763 89.317 1.00 34.41 160 VAL A C 1
ATOM 1184 O O . VAL A 1 181 ? 25.892 5.291 88.631 1.00 34.16 160 VAL A O 1
ATOM 1188 N N . GLU A 1 182 ? 26.993 5.394 90.579 1.00 33.53 161 GLU A N 1
ATOM 1189 C CA . GLU A 1 182 ? 26.091 4.468 91.246 1.00 32.32 161 GLU A CA 1
ATOM 1190 C C . GLU A 1 182 ? 24.728 5.111 91.421 1.00 30.72 161 GLU A C 1
ATOM 1191 O O . GLU A 1 182 ? 23.725 4.443 91.356 1.00 29.22 161 GLU A O 1
ATOM 1197 N N . SER A 1 183 ? 24.696 6.417 91.664 1.00 30.09 162 SER A N 1
ATOM 1198 C CA . SER A 1 183 ? 23.430 7.106 91.899 1.00 30.00 162 SER A CA 1
ATOM 1199 C C . SER A 1 183 ? 22.652 7.147 90.610 1.00 28.98 162 SER A C 1
ATOM 1200 O O . SER A 1 183 ? 21.439 7.026 90.605 1.00 27.85 162 SER A O 1
ATOM 1203 N N . LEU A 1 184 ? 23.382 7.334 89.521 1.00 29.16 163 LEU A N 1
ATOM 1204 C CA . LEU A 1 184 ? 22.818 7.410 88.185 1.00 29.84 163 LEU A CA 1
ATOM 1205 C C . LEU A 1 184 ? 22.250 6.056 87.783 1.00 29.82 163 LEU A C 1
ATOM 1206 O O . LEU A 1 184 ? 21.124 5.961 87.294 1.00 29.12 163 LEU A O 1
ATOM 1211 N N . ASP A 1 185 ? 23.016 4.996 88.036 1.00 31.22 164 ASP A N 1
ATOM 1212 C CA . ASP A 1 185 ? 22.538 3.607 87.852 1.00 31.83 164 ASP A CA 1
ATOM 1213 C C . ASP A 1 185 ? 21.235 3.353 88.588 1.00 31.34 164 ASP A C 1
ATOM 1214 O O . ASP A 1 185 ? 20.292 2.773 88.043 1.00 32.31 164 ASP A O 1
ATOM 1219 N N . LEU A 1 186 ? 21.173 3.829 89.826 1.00 30.16 165 LEU A N 1
ATOM 1220 C CA . LEU A 1 186 ? 20.015 3.607 90.691 1.00 29.04 165 LEU A CA 1
ATOM 1221 C C . LEU A 1 186 ? 18.785 4.280 90.087 1.00 28.19 165 LEU A C 1
ATOM 1222 O O . LEU A 1 186 ? 17.692 3.711 90.060 1.00 25.86 165 LEU A O 1
ATOM 1227 N N . PHE A 1 187 ? 18.970 5.533 89.664 1.00 27.71 166 PHE A N 1
ATOM 1228 C CA . PHE A 1 187 ? 17.898 6.295 89.079 1.00 28.02 166 PHE A CA 1
ATOM 1229 C C . PHE A 1 187 ? 17.384 5.577 87.818 1.00 28.67 166 PHE A C 1
ATOM 1230 O O . PHE A 1 187 ? 16.193 5.413 87.616 1.00 26.90 166 PHE A O 1
ATOM 1238 N N . ASN A 1 188 ? 18.314 5.162 86.986 1.00 30.67 167 ASN A N 1
ATOM 1239 C CA . ASN A 1 188 ? 17.996 4.355 85.790 1.00 33.03 167 ASN A CA 1
ATOM 1240 C C . ASN A 1 188 ? 17.203 3.099 86.078 1.00 33.21 167 ASN A C 1
ATOM 1241 O O . ASN A 1 188 ? 16.229 2.813 85.390 1.00 32.68 167 ASN A O 1
ATOM 1246 N N . PHE A 1 189 ? 17.620 2.372 87.113 1.00 34.51 168 PHE A N 1
ATOM 1247 C CA . PHE A 1 189 ? 16.874 1.197 87.591 1.00 35.05 168 PHE A CA 1
ATOM 1248 C C . PHE A 1 189 ? 15.459 1.568 87.938 1.00 34.76 168 PHE A C 1
ATOM 1249 O O . PHE A 1 189 ? 14.511 0.886 87.547 1.00 35.79 168 PHE A O 1
ATOM 1257 N N . PHE A 1 190 ? 15.309 2.654 88.690 1.00 33.58 169 PHE A N 1
ATOM 1258 C CA . PHE A 1 190 ? 13.991 3.153 89.062 1.00 32.60 169 PHE A CA 1
ATOM 1259 C C . PHE A 1 190 ? 13.080 3.436 87.855 1.00 32.72 169 PHE A C 1
ATOM 1260 O O . PHE A 1 190 ? 11.870 3.099 87.864 1.00 31.67 169 PHE A O 1
ATOM 1268 N N . VAL A 1 191 ? 13.640 4.073 86.824 1.00 33.10 170 VAL A N 1
ATOM 1269 C CA . VAL A 1 191 ? 12.862 4.394 85.617 1.00 33.42 170 VAL A CA 1
ATOM 1270 C C . VAL A 1 191 ? 12.354 3.092 84.915 1.00 35.10 170 VAL A C 1
ATOM 1271 O O . VAL A 1 191 ? 11.170 2.950 84.639 1.00 32.71 170 VAL A O 1
ATOM 1275 N N . ARG A 1 192 ? 13.248 2.127 84.710 1.00 37.79 171 ARG A N 1
ATOM 1276 C CA . ARG A 1 192 ? 12.869 0.829 84.100 1.00 40.45 171 ARG A CA 1
ATOM 1277 C C . ARG A 1 192 ? 11.745 0.124 84.877 1.00 41.52 171 ARG A C 1
ATOM 1278 O O . ARG A 1 192 ? 10.703 -0.241 84.306 1.00 42.84 171 ARG A O 1
ATOM 1286 N N . LYS A 1 193 ? 11.903 0.030 86.189 1.00 42.08 172 LYS A N 1
ATOM 1287 C CA . LYS A 1 193 ? 10.887 -0.579 87.052 1.00 41.98 172 LYS A CA 1
ATOM 1288 C C . LYS A 1 193 ? 9.541 0.176 87.078 1.00 42.09 172 LYS A C 1
ATOM 1289 O O . LYS A 1 193 ? 8.554 -0.333 87.638 1.00 42.58 172 LYS A O 1
ATOM 1291 N N . LEU A 1 194 ? 9.494 1.393 86.532 1.00 40.93 173 LEU A N 1
ATOM 1292 C CA . LEU A 1 194 ? 8.225 2.069 86.321 1.00 40.57 173 LEU A CA 1
ATOM 1293 C C . LEU A 1 194 ? 7.568 1.630 84.991 1.00 40.19 173 LEU A C 1
ATOM 1294 O O . LEU A 1 194 ? 6.391 1.936 84.749 1.00 40.18 173 LEU A O 1
ATOM 1299 N N . ASN A 1 195 ? 8.349 0.934 84.162 1.00 39.48 174 ASN A N 1
ATOM 1300 C CA . ASN A 1 195 ? 7.987 0.512 82.810 1.00 39.75 174 ASN A CA 1
ATOM 1301 C C . ASN A 1 195 ? 7.916 1.701 81.838 1.00 38.42 174 ASN A C 1
ATOM 1302 O O . ASN A 1 195 ? 6.975 1.823 81.046 1.00 38.02 174 ASN A O 1
ATOM 1307 N N . LEU A 1 196 ? 8.936 2.565 81.889 1.00 36.10 175 LEU A N 1
ATOM 1308 C CA . LEU A 1 196 ? 8.961 3.722 81.013 1.00 34.23 175 LEU A CA 1
ATOM 1309 C C . LEU A 1 196 ? 10.143 3.539 80.084 1.00 32.81 175 LEU A C 1
ATOM 1310 O O . LEU A 1 196 ? 11.125 2.824 80.399 1.00 34.58 175 LEU A O 1
ATOM 1315 N N . PHE A 1 197 ? 10.017 4.154 78.922 1.00 29.90 176 PHE A N 1
ATOM 1316 C CA . PHE A 1 197 ? 11.063 4.206 77.922 1.00 28.43 176 PHE A CA 1
ATOM 1317 C C . PHE A 1 197 ? 11.287 5.715 77.844 1.00 27.07 176 PHE A C 1
ATOM 1318 O O . PHE A 1 197 ? 10.651 6.420 77.050 1.00 27.90 176 PHE A O 1
ATOM 1326 N N . LEU A 1 198 ? 12.141 6.201 78.746 1.00 24.85 177 LEU A N 1
ATOM 1327 C CA . LEU A 1 198 ? 12.219 7.608 79.076 1.00 22.66 177 LEU A CA 1
ATOM 1328 C C . LEU A 1 198 ? 13.654 8.033 79.034 1.00 20.60 177 LEU A C 1
ATOM 1329 O O . LEU A 1 198 ? 14.417 7.697 79.927 1.00 20.47 177 LEU A O 1
ATOM 1334 N N . PRO A 1 199 ? 14.038 8.784 77.986 1.00 19.03 178 PRO A N 1
ATOM 1335 C CA . PRO A 1 199 ? 15.455 9.078 77.816 1.00 18.92 178 PRO A CA 1
ATOM 1336 C C . PRO A 1 199 ? 15.949 10.059 78.878 1.00 18.88 178 PRO A C 1
ATOM 1337 O O . PRO A 1 199 ? 15.221 10.978 79.198 1.00 18.40 178 PRO A O 1
ATOM 1341 N N . ILE A 1 200 ? 17.171 9.855 79.389 1.00 19.01 179 ILE A N 1
ATOM 1342 C CA . ILE A 1 200 ? 17.782 10.702 80.427 1.00 18.92 179 ILE A CA 1
ATOM 1343 C C . ILE A 1 200 ? 19.042 11.403 79.905 1.00 18.21 179 ILE A C 1
ATOM 1344 O O . ILE A 1 200 ? 19.968 10.754 79.423 1.00 17.20 179 ILE A O 1
ATOM 1349 N N . PHE A 1 201 ? 19.052 12.728 79.955 1.00 17.89 180 PHE A N 1
ATOM 1350 C CA . PHE A 1 201 ? 20.170 13.523 79.486 1.00 18.06 180 PHE A CA 1
ATOM 1351 C C . PHE A 1 201 ? 20.947 14.103 80.682 1.00 18.02 180 PHE A C 1
ATOM 1352 O O . PHE A 1 201 ? 20.380 14.365 81.709 1.00 17.20 180 PHE A O 1
ATOM 1360 N N . LEU A 1 202 ? 22.250 14.251 80.535 1.00 18.19 181 LEU A N 1
ATOM 1361 C CA . LEU A 1 202 ? 23.144 14.500 81.670 1.00 18.74 181 LEU A CA 1
ATOM 1362 C C . LEU A 1 202 ? 23.889 15.795 81.556 1.00 19.37 181 LEU A C 1
ATOM 1363 O O . LEU A 1 202 ? 24.371 16.143 80.471 1.00 19.20 181 LEU A O 1
ATOM 1368 N N . ILE A 1 203 ? 23.986 16.516 82.676 1.00 20.57 182 ILE A N 1
ATOM 1369 C CA . ILE A 1 203 ? 24.891 17.651 82.769 1.00 21.97 182 ILE A CA 1
ATOM 1370 C C . ILE A 1 203 ? 25.806 17.468 83.976 1.00 22.68 182 ILE A C 1
ATOM 1371 O O . ILE A 1 203 ? 25.331 17.084 85.051 1.00 21.51 182 ILE A O 1
ATOM 1376 N N . ILE A 1 204 ? 27.096 17.769 83.830 1.00 23.96 183 ILE A N 1
ATOM 1377 C CA . ILE A 1 204 ? 27.957 17.908 85.019 1.00 25.21 183 ILE A CA 1
ATOM 1378 C C . ILE A 1 204 ? 27.996 19.372 85.452 1.00 26.15 183 ILE A C 1
ATOM 1379 O O . ILE A 1 204 ? 28.477 20.256 84.714 1.00 26.56 183 ILE A O 1
ATOM 1384 N N . THR A 1 205 ? 27.473 19.646 86.628 1.00 27.30 184 THR A N 1
ATOM 1385 C CA . THR A 1 205 ? 27.516 20.998 87.160 1.00 29.05 184 THR A CA 1
ATOM 1386 C C . THR A 1 205 ? 28.718 21.181 88.126 1.00 30.08 184 THR A C 1
ATOM 1387 O O . THR A 1 205 ? 29.404 20.231 88.465 1.00 30.05 184 THR A O 1
ATOM 1391 N N . ARG A 1 206 ? 28.974 22.418 88.534 1.00 32.10 185 ARG A N 1
ATOM 1392 C CA . ARG A 1 206 ? 30.091 22.752 89.438 1.00 32.93 185 ARG A CA 1
ATOM 1393 C C . ARG A 1 206 ? 31.410 22.222 88.887 1.00 34.31 185 ARG A C 1
ATOM 1394 O O . ARG A 1 206 ? 32.252 21.687 89.628 1.00 34.21 185 ARG A O 1
ATOM 1396 N N . PHE A 1 207 ? 31.569 22.361 87.577 1.00 35.25 186 PHE A N 1
ATOM 1397 C CA . PHE A 1 207 ? 32.642 21.705 86.858 1.00 36.95 186 PHE A CA 1
ATOM 1398 C C . PHE A 1 207 ? 33.946 22.479 87.049 1.00 38.85 186 PHE A C 1
ATOM 1399 O O . PHE A 1 207 ? 33.988 23.687 86.843 1.00 38.79 186 PHE A O 1
ATOM 1407 N N . LYS A 1 208 ? 34.993 21.759 87.430 1.00 41.39 187 LYS A N 1
ATOM 1408 C CA . LYS A 1 208 ? 36.252 22.363 87.835 1.00 44.09 187 LYS A CA 1
ATOM 1409 C C . LYS A 1 208 ? 37.272 22.066 86.753 1.00 45.18 187 LYS A C 1
ATOM 1410 O O . LYS A 1 208 ? 37.798 20.968 86.702 1.00 45.06 187 LYS A O 1
ATOM 1416 N N . LYS A 1 209 ? 37.512 23.033 85.871 1.00 47.29 188 LYS A N 1
ATOM 1417 C CA . LYS A 1 209 ? 38.414 22.842 84.728 1.00 49.32 188 LYS A CA 1
ATOM 1418 C C . LYS A 1 209 ? 39.833 22.454 85.183 1.00 50.60 188 LYS A C 1
ATOM 1419 O O . LYS A 1 209 ? 40.527 21.707 84.483 1.00 50.62 188 LYS A O 1
ATOM 1421 N N . ASN A 1 210 ? 40.228 22.922 86.368 1.00 52.00 189 ASN A N 1
ATOM 1422 C CA . ASN A 1 210 ? 41.525 22.562 86.957 1.00 53.45 189 ASN A CA 1
ATOM 1423 C C . ASN A 1 210 ? 41.532 21.267 87.780 1.00 54.45 189 ASN A C 1
ATOM 1424 O O . ASN A 1 210 ? 42.483 21.047 88.546 1.00 55.24 189 ASN A O 1
ATOM 1426 N N . ARG A 1 211 ? 40.519 20.402 87.650 1.00 55.03 190 ARG A N 1
ATOM 1427 C CA . ARG A 1 211 ? 40.490 19.189 88.496 1.00 55.52 190 ARG A CA 1
ATOM 1428 C C . ARG A 1 211 ? 41.534 18.151 88.059 1.00 55.27 190 ARG A C 1
ATOM 1429 O O . ARG A 1 211 ? 41.784 17.955 86.863 1.00 55.63 190 ARG A O 1
ATOM 1437 N N . THR A 1 212 ? 42.125 17.481 89.047 1.00 54.70 191 THR A N 1
ATOM 1438 C CA . THR A 1 212 ? 43.243 16.568 88.809 1.00 54.15 191 THR A CA 1
ATOM 1439 C C . THR A 1 212 ? 42.738 15.275 88.149 1.00 53.16 191 THR A C 1
ATOM 1440 O O . THR A 1 212 ? 43.195 14.884 87.056 1.00 53.06 191 THR A O 1
ATOM 1442 N N . HIS A 1 213 ? 41.779 14.635 88.809 1.00 51.53 192 HIS A N 1
ATOM 1443 C CA . HIS A 1 213 ? 41.191 13.406 88.308 1.00 50.91 192 HIS A CA 1
ATOM 1444 C C . HIS A 1 213 ? 39.735 13.653 87.846 1.00 49.17 192 HIS A C 1
ATOM 1445 O O . HIS A 1 213 ? 38.810 13.591 88.660 1.00 48.51 192 HIS A O 1
ATOM 1452 N N . LYS A 1 214 ? 39.559 13.927 86.546 1.00 47.35 193 LYS A N 1
ATOM 1453 C CA . LYS A 1 214 ? 38.228 14.179 85.925 1.00 46.33 193 LYS A CA 1
ATOM 1454 C C . LYS A 1 214 ? 37.504 12.889 85.586 1.00 44.91 193 LYS A C 1
ATOM 1455 O O . LYS A 1 214 ? 37.162 12.627 84.438 1.00 44.76 193 LYS A O 1
ATOM 1461 N N . THR A 1 215 ? 37.253 12.101 86.615 1.00 43.68 194 THR A N 1
ATOM 1462 C CA . THR A 1 215 ? 36.817 10.730 86.449 1.00 43.01 194 THR A CA 1
ATOM 1463 C C . THR A 1 215 ? 35.347 10.665 85.966 1.00 41.65 194 THR A C 1
ATOM 1464 O O . THR A 1 215 ? 35.006 9.828 85.129 1.00 41.96 194 THR A O 1
ATOM 1468 N N . LEU A 1 216 ? 34.491 11.552 86.465 1.00 39.53 195 LEU A N 1
ATOM 1469 C CA . LEU A 1 216 ? 33.105 11.575 86.000 1.00 38.66 195 LEU A CA 1
ATOM 1470 C C . LEU A 1 216 ? 33.031 12.009 84.526 1.00 37.74 195 LEU A C 1
ATOM 1471 O O . LEU A 1 216 ? 32.367 11.361 83.741 1.00 36.95 195 LEU A O 1
ATOM 1476 N N . PHE A 1 217 ? 33.720 13.088 84.161 1.00 36.57 196 PHE A N 1
ATOM 1477 C CA . PHE A 1 217 ? 33.676 13.599 82.794 1.00 36.29 196 PHE A CA 1
ATOM 1478 C C . PHE A 1 217 ? 34.089 12.552 81.752 1.00 35.72 196 PHE A C 1
ATOM 1479 O O . PHE A 1 217 ? 33.433 12.410 80.711 1.00 34.65 196 PHE A O 1
ATOM 1487 N N . GLU A 1 218 ? 35.152 11.811 82.035 1.00 35.30 197 GLU A N 1
ATOM 1488 C CA . GLU A 1 218 ? 35.637 10.819 81.089 1.00 36.18 197 GLU A CA 1
ATOM 1489 C C . GLU A 1 218 ? 34.680 9.615 80.981 1.00 35.15 197 GLU A C 1
ATOM 1490 O O . GLU A 1 218 ? 34.612 8.993 79.936 1.00 35.24 197 GLU A O 1
ATOM 1496 N N . ILE A 1 219 ? 33.940 9.300 82.044 1.00 34.22 198 ILE A N 1
ATOM 1497 C CA . ILE A 1 219 ? 32.879 8.290 81.980 1.00 33.57 198 ILE A CA 1
ATOM 1498 C C . ILE A 1 219 ? 31.698 8.816 81.150 1.00 32.79 198 ILE A C 1
ATOM 1499 O O . ILE A 1 219 ? 31.233 8.124 80.243 1.00 32.67 198 ILE A O 1
ATOM 1504 N N . LEU A 1 220 ? 31.251 10.043 81.421 1.00 31.70 199 LEU A N 1
ATOM 1505 C CA . LEU A 1 220 ? 30.022 10.577 80.820 1.00 31.21 199 LEU A CA 1
ATOM 1506 C C . LEU A 1 220 ? 30.168 11.073 79.390 1.00 30.82 199 LEU A C 1
ATOM 1507 O O . LEU A 1 220 ? 29.225 10.965 78.621 1.00 30.44 199 LEU A O 1
ATOM 1512 N N . LYS A 1 221 ? 31.336 11.608 79.044 1.00 30.75 200 LYS A N 1
ATOM 1513 C CA . LYS A 1 221 ? 31.564 12.262 77.767 1.00 31.01 200 LYS A CA 1
ATOM 1514 C C . LYS A 1 221 ? 31.322 11.369 76.565 1.00 31.44 200 LYS A C 1
ATOM 1515 O O . LYS A 1 221 ? 31.116 11.857 75.473 1.00 31.54 200 LYS A O 1
ATOM 1517 N N . THR A 1 222 ? 31.402 10.062 76.750 1.00 32.23 201 THR A N 1
ATOM 1518 C CA . THR A 1 222 ? 31.237 9.142 75.644 1.00 32.63 201 THR A CA 1
ATOM 1519 C C . THR A 1 222 ? 29.767 8.764 75.429 1.00 31.95 201 THR A C 1
ATOM 1520 O O . THR A 1 222 ? 29.451 8.170 74.392 1.00 32.78 201 THR A O 1
ATOM 1524 N N . LYS A 1 223 ? 28.898 9.105 76.392 1.00 29.99 202 LYS A N 1
ATOM 1525 C CA . LYS A 1 223 ? 27.453 8.813 76.314 1.00 29.11 202 LYS A CA 1
ATOM 1526 C C . LYS A 1 223 ? 26.739 9.789 75.383 1.00 27.93 202 LYS A C 1
ATOM 1527 O O . LYS A 1 223 ? 26.947 11.008 75.471 1.00 27.31 202 LYS A O 1
ATOM 1533 N N . ASP A 1 224 ? 25.895 9.255 74.495 1.00 26.73 203 ASP A N 1
ATOM 1534 C CA . ASP A 1 224 ? 25.142 10.075 73.519 1.00 25.01 203 ASP A CA 1
ATOM 1535 C C . ASP A 1 224 ? 24.260 11.142 74.174 1.00 24.30 203 ASP A C 1
ATOM 1536 O O . ASP A 1 224 ? 24.067 12.223 73.600 1.00 24.70 203 ASP A O 1
ATOM 1541 N N . ARG A 1 225 ? 23.686 10.832 75.339 1.00 22.67 204 ARG A N 1
ATOM 1542 C CA . ARG A 1 225 ? 22.821 11.793 76.060 1.00 22.42 204 ARG A CA 1
ATOM 1543 C C . ARG A 1 225 ? 23.560 12.730 77.032 1.00 21.71 204 ARG A C 1
ATOM 1544 O O . ARG A 1 225 ? 22.923 13.449 77.774 1.00 21.23 204 ARG A O 1
ATOM 1552 N N . PHE A 1 226 ? 24.893 12.759 76.984 1.00 22.14 205 PHE A N 1
ATOM 1553 C CA . PHE A 1 226 ? 25.654 13.717 77.763 1.00 22.51 205 PHE A CA 1
ATOM 1554 C C . PHE A 1 226 ? 25.601 15.066 77.069 1.00 22.15 205 PHE A C 1
ATOM 1555 O O . PHE A 1 226 ? 25.930 15.184 75.923 1.00 22.35 205 PHE A O 1
ATOM 1563 N N . LEU A 1 227 ? 25.136 16.089 77.760 1.00 22.83 206 LEU A N 1
ATOM 1564 C CA . LEU A 1 227 ? 24.951 17.382 77.130 1.00 23.18 206 LEU A CA 1
ATOM 1565 C C . LEU A 1 227 ? 26.190 18.258 77.250 1.00 24.26 206 LEU A C 1
ATOM 1566 O O . LEU A 1 227 ? 26.465 18.994 76.340 1.00 25.11 206 LEU A O 1
ATOM 1571 N N . GLY A 1 228 ? 26.897 18.217 78.380 1.00 25.02 207 GLY A N 1
ATOM 1572 C CA . GLY A 1 228 ? 28.033 19.118 78.616 1.00 25.40 207 GLY A CA 1
ATOM 1573 C C . GLY A 1 228 ? 28.202 19.484 80.085 1.00 25.64 207 GLY A C 1
ATOM 1574 O O . GLY A 1 228 ? 27.643 18.843 80.946 1.00 24.70 207 GLY A O 1
ATOM 1575 N N . THR A 1 229 ? 28.971 20.535 80.353 1.00 26.61 208 THR A N 1
ATOM 1576 C CA . THR A 1 229 ? 29.331 20.943 81.717 1.00 26.70 208 THR A CA 1
ATOM 1577 C C . THR A 1 229 ? 28.960 22.395 81.998 1.00 27.55 208 THR A C 1
ATOM 1578 O O . THR A 1 229 ? 28.920 23.213 81.099 1.00 27.63 208 THR A O 1
ATOM 1582 N N . ILE A 1 230 ? 28.644 22.687 83.249 1.00 29.28 209 ILE A N 1
ATOM 1583 C CA . ILE A 1 230 ? 28.476 24.044 83.732 1.00 30.63 209 ILE A CA 1
ATOM 1584 C C . ILE A 1 230 ? 29.629 24.292 84.724 1.00 32.05 209 ILE A C 1
ATOM 1585 O O . ILE A 1 230 ? 29.782 23.569 85.678 1.00 30.10 209 ILE A O 1
ATOM 1590 N N . SER A 1 231 ? 30.445 25.310 84.455 1.00 35.22 210 SER A N 1
ATOM 1591 C CA . SER A 1 231 ? 31.549 25.710 85.338 1.00 37.20 210 SER A CA 1
ATOM 1592 C C . SER A 1 231 ? 31.083 26.113 86.727 1.00 38.17 210 SER A C 1
ATOM 1593 O O . SER A 1 231 ? 29.968 26.579 86.926 1.00 37.37 210 SER A O 1
ATOM 1596 N N . GLU A 1 232 ? 31.959 25.888 87.693 1.00 40.76 211 GLU A N 1
ATOM 1597 C CA . GLU A 1 232 ? 31.776 26.365 89.067 1.00 42.45 211 GLU A CA 1
ATOM 1598 C C . GLU A 1 232 ? 32.006 27.881 89.053 1.00 42.39 211 GLU A C 1
ATOM 1599 O O . GLU A 1 232 ? 32.826 28.366 88.260 1.00 42.52 211 GLU A O 1
ATOM 1605 N N . ASN A 1 249 ? 22.921 37.752 81.074 1.00 56.14 228 ASN A N 1
ATOM 1606 C CA . ASN A 1 249 ? 24.105 38.384 80.479 1.00 56.24 228 ASN A CA 1
ATOM 1607 C C . ASN A 1 249 ? 25.423 37.636 80.766 1.00 55.94 228 ASN A C 1
ATOM 1608 O O . ASN A 1 249 ? 26.323 37.620 79.919 1.00 56.38 228 ASN A O 1
ATOM 1610 N N . LYS A 1 250 ? 25.524 37.000 81.934 1.00 55.24 229 LYS A N 1
ATOM 1611 C CA . LYS A 1 250 ? 26.768 36.352 82.379 1.00 54.20 229 LYS A CA 1
ATOM 1612 C C . LYS A 1 250 ? 27.239 35.182 81.474 1.00 53.25 229 LYS A C 1
ATOM 1613 O O . LYS A 1 250 ? 26.498 34.703 80.598 1.00 53.16 229 LYS A O 1
ATOM 1615 N N . ASP A 1 251 ? 28.475 34.733 81.704 1.00 51.63 230 ASP A N 1
ATOM 1616 C CA . ASP A 1 251 ? 29.025 33.516 81.081 1.00 50.27 230 ASP A CA 1
ATOM 1617 C C . ASP A 1 251 ? 28.343 32.238 81.595 1.00 48.95 230 ASP A C 1
ATOM 1618 O O . ASP A 1 251 ? 28.433 31.184 80.966 1.00 48.19 230 ASP A O 1
ATOM 1620 N N . TYR A 1 252 ? 27.683 32.346 82.750 1.00 47.41 231 TYR A N 1
ATOM 1621 C CA . TYR A 1 252 ? 26.882 31.266 83.306 1.00 46.34 231 TYR A CA 1
ATOM 1622 C C . TYR A 1 252 ? 25.719 30.910 82.366 1.00 44.68 231 TYR A C 1
ATOM 1623 O O . TYR A 1 252 ? 25.488 29.736 82.064 1.00 44.49 231 TYR A O 1
ATOM 1625 N N . ILE A 1 253 ? 25.006 31.928 81.897 1.00 42.29 232 ILE A N 1
ATOM 1626 C CA . ILE A 1 253 ? 23.794 31.698 81.120 1.00 40.96 232 ILE A CA 1
ATOM 1627 C C . ILE A 1 253 ? 24.165 31.120 79.765 1.00 39.29 232 ILE A C 1
ATOM 1628 O O . ILE A 1 253 ? 23.458 30.265 79.245 1.00 39.11 232 ILE A O 1
ATOM 1633 N N . LYS A 1 254 ? 25.310 31.554 79.244 1.00 36.78 233 LYS A N 1
ATOM 1634 C CA . LYS A 1 254 ? 25.803 31.096 77.975 1.00 36.06 233 LYS A CA 1
ATOM 1635 C C . LYS A 1 254 ? 26.159 29.607 78.006 1.00 34.79 233 LYS A C 1
ATOM 1636 O O . LYS A 1 254 ? 26.029 28.924 76.999 1.00 34.37 233 LYS A O 1
ATOM 1638 N N . GLU A 1 255 ? 26.623 29.122 79.150 1.00 33.14 234 GLU A N 1
ATOM 1639 C CA . GLU A 1 255 ? 26.914 27.712 79.282 1.00 32.66 234 GLU A CA 1
ATOM 1640 C C . GLU A 1 255 ? 25.612 26.914 79.275 1.00 30.81 234 GLU A C 1
ATOM 1641 O O . GLU A 1 255 ? 25.547 25.856 78.658 1.00 30.13 234 GLU A O 1
ATOM 1647 N N . TYR A 1 256 ? 24.591 27.435 79.950 1.00 29.28 235 TYR A N 1
ATOM 1648 C CA . TYR A 1 256 ? 23.258 26.839 79.906 1.00 28.78 235 TYR A CA 1
ATOM 1649 C C . TYR A 1 256 ? 22.629 26.863 78.507 1.00 28.32 235 TYR A C 1
ATOM 1650 O O . TYR A 1 256 ? 22.094 25.845 78.049 1.00 27.34 235 TYR A O 1
ATOM 1659 N N . GLU A 1 257 ?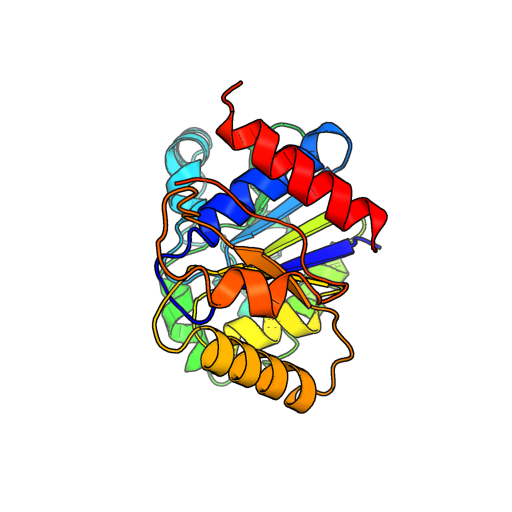 22.744 27.991 77.807 1.00 27.70 236 GLU A N 1
ATOM 1660 C CA . GLU A 1 257 ? 22.269 28.082 76.416 1.00 28.15 236 GLU A CA 1
ATOM 1661 C C . GLU A 1 257 ? 22.875 26.993 75.549 1.00 27.57 236 GLU A C 1
ATOM 1662 O O . GLU A 1 257 ? 22.187 26.340 74.774 1.00 25.47 236 GLU A O 1
ATOM 1668 N N . ASN A 1 258 ? 24.182 26.822 75.682 1.00 27.61 237 ASN A N 1
ATOM 1669 C CA . ASN A 1 258 ? 24.896 25.732 75.007 1.00 28.60 237 ASN A CA 1
ATOM 1670 C C . ASN A 1 258 ? 24.342 24.332 75.293 1.00 26.46 237 ASN A C 1
ATOM 1671 O O . ASN A 1 258 ? 24.101 23.544 74.394 1.00 26.30 237 ASN A O 1
ATOM 1676 N N . ILE A 1 259 ? 24.171 24.041 76.569 1.00 25.41 238 ILE A N 1
ATOM 1677 C CA . ILE A 1 259 ? 23.575 22.770 77.023 1.00 24.47 238 ILE A CA 1
ATOM 1678 C C . ILE A 1 259 ? 22.203 22.609 76.392 1.00 22.77 238 ILE A C 1
ATOM 1679 O O . ILE A 1 259 ? 21.872 21.538 75.873 1.00 22.07 238 ILE A O 1
ATOM 1684 N N . LEU A 1 260 ? 21.412 23.685 76.437 1.00 21.47 239 LEU A N 1
ATOM 1685 C CA . LEU A 1 260 ? 20.040 23.657 75.939 1.00 20.74 239 L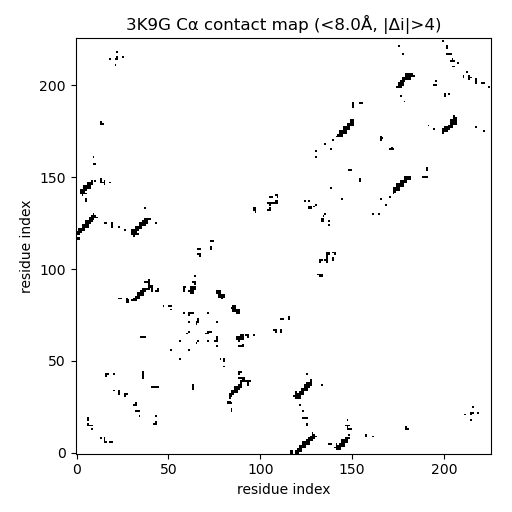EU A CA 1
ATOM 1686 C C . LEU A 1 260 ? 20.020 23.430 74.411 1.00 20.77 239 LEU A C 1
ATOM 1687 O O . LEU A 1 260 ? 19.307 22.554 73.912 1.00 19.76 239 LEU A O 1
ATOM 1692 N N . GLU A 1 261 ? 20.869 24.155 73.696 1.00 21.07 240 GLU A N 1
ATOM 1693 C CA . GLU A 1 261 ? 21.034 23.967 72.259 1.00 22.34 240 GLU A CA 1
ATOM 1694 C C . GLU A 1 261 ? 21.365 22.523 71.928 1.00 21.90 240 GLU A C 1
ATOM 1695 O O . GLU A 1 261 ? 20.760 21.952 71.075 1.00 21.24 240 GLU A O 1
ATOM 1701 N N . ILE A 1 262 ? 22.295 21.915 72.665 1.00 23.06 241 ILE A N 1
ATOM 1702 C CA . ILE A 1 262 ? 22.668 20.508 72.423 1.00 22.83 241 ILE A CA 1
ATOM 1703 C C . ILE A 1 262 ? 21.509 19.548 72.717 1.00 22.33 241 ILE A C 1
ATOM 1704 O O . ILE A 1 262 ? 21.216 18.635 71.956 1.00 23.78 241 ILE A O 1
ATOM 1709 N N . PHE A 1 263 ? 20.814 19.767 73.804 1.00 21.94 242 PHE A N 1
ATOM 1710 C CA . PHE A 1 263 ? 19.636 18.982 74.106 1.00 20.96 242 PHE A CA 1
ATOM 1711 C C . PHE A 1 263 ? 18.595 19.070 72.980 1.00 21.01 242 PHE A C 1
ATOM 1712 O O . PHE A 1 263 ? 18.143 18.057 72.485 1.00 19.55 242 PHE A O 1
ATOM 1720 N N . LEU A 1 264 ? 18.224 20.282 72.585 1.00 21.21 243 LEU A N 1
ATOM 1721 C CA . LEU A 1 264 ? 17.185 20.452 71.568 1.00 22.39 243 LEU A CA 1
ATOM 1722 C C . LEU A 1 264 ? 17.586 19.849 70.205 1.00 22.76 243 LEU A C 1
ATOM 1723 O O . LEU A 1 264 ? 16.740 19.425 69.424 1.00 21.86 243 LEU A O 1
ATOM 1728 N N . LYS A 1 265 ? 18.881 19.815 69.950 1.00 23.99 244 LYS A N 1
ATOM 1729 C CA . LYS A 1 265 ? 19.432 19.170 68.773 1.00 26.30 244 LYS A CA 1
ATOM 1730 C C . LYS A 1 265 ? 19.319 17.638 68.847 1.00 26.91 244 LYS A C 1
ATOM 1731 O O . LYS A 1 265 ? 19.060 16.967 67.825 1.00 26.36 244 LYS A O 1
ATOM 1737 N N . LYS A 1 266 ? 19.551 17.090 70.044 1.00 26.54 245 LYS A N 1
ATOM 1738 C CA . LYS A 1 266 ? 19.623 15.631 70.208 1.00 26.67 245 LYS A CA 1
ATOM 1739 C C . LYS A 1 266 ? 18.245 14.996 70.255 1.00 27.23 245 LYS A C 1
ATOM 1740 O O . LYS A 1 266 ? 18.113 13.836 69.915 1.00 27.65 245 LYS A O 1
ATOM 1746 N N . ILE A 1 267 ? 17.223 15.733 70.676 1.00 27.78 246 ILE A N 1
ATOM 1747 C CA . ILE A 1 267 ? 15.933 15.104 70.880 1.00 28.37 246 ILE A CA 1
ATOM 1748 C C . ILE A 1 267 ? 15.154 14.964 69.552 1.00 29.75 246 ILE A C 1
ATOM 1749 O O . ILE A 1 267 ? 15.527 15.488 68.482 1.00 29.68 246 ILE A O 1
#

Sequence (226 aa):
KPKIITIASIKGGVGKSTSAIILATLLSKNNKVLLIDMDTQASITSYFYEKIEKLGINFTKFNIYEILKENVDIDSTIINVDNNLDLIPSYLTLHNFSEDKIEHKDFLLKTSLGTLYYKYDYIVIDTNNPSLDVTLKNALLCSDYVIIPMTAEKWAVESLDLFNFFVRKLNLFLPIFLIITRFKKNRTHKTLFEILKTKDRFLGTISENKDYIKEYENILEIFLKKI

Foldseek 3Di:
DAAEEEQAALDPDLCSVVLLVLLQVVCQVPWQEEEEELELVFPNCVVQVVVVVVVVDPLVCQADVCQLVVVDAVVSQWDDRDRSYIYGTHYNVSVCLQVDDDPPSLQSLVVRCVVPVVVGHYYYYYHYSDLTSSVSNSLVNHQEYEYAAEDDPCRVVRVVVVVVSSVVSVDPYYYAYEYECDDPPDDCPPVCVVQVVDLRYQYYQHVVDPRSVVSVSSSVSNVVSD

Organism: Borreliella burgdorferi (NCBI:txid139)

CATH classification: 3.40.50.300

Nearest PDB structures (foldseek):
  3k9g-assembly1_A-2  TM=1.004E+00  e=5.945E-46  Borreliella burgdorferi B31
  3k9h-assembly1_B  TM=9.811E-01  e=1.135E-41  Borreliella burgdorferi B31
  5tvk-assembly1_A  TM=9.875E-01  e=2.801E-40  Borreliella burgdorferi B31
  5tvk-assembly1_B  TM=9.871E-01  e=4.564E-39  Borreliella burgdorferi B31
  2oze-assembly1_A-2  TM=8.186E-01  e=4.125E-15  Streptococcus pyogenes

Secondary structure (DSSP, 8-state):
--EEEEE--SSSSS-HHHHHHHHHHHHTTTS-EEEEEE-TT-HHHHHTHHHHHHTT--TTTSSHHHHHTTSS-GGGG-EEEETTEEEE---GGGGGTTT---TTGGGHHHHHHHTT-TT-SEEEEEE-SS-SHHHHHHHTT-SEEEEEEES-TTHHHHHHHHHHHHHTTT----EEEEEEEE-TT-S--HHHHHHTTSTTEEEEEE---HHHHHHHHHHHHHHHH-

B-factor: mean 31.46, std 9.98, range [14.92, 65.4]